Protein AF-A0A6S7KF38-F1 (afdb_monomer)

Secondary structure (DSSP, 8-state):
----------------------------------EEPTTGGGTTEEE-TTT--TT-SSSSS-TTEEEESB----EEEEE-TTSSEEEETTEEEEEEEEEEEEEEEEEE-SHHHHHHHHHHHS----SS-TTS---TTTTTTSHHHHHHHHIIIII---EEEEEEEEEEEEEEE-SSSPPPBPHHHHHHHHHH--SS--HHHHHHHHHHH-SEEEEE-EETTSSS--EEE--TTTHHHHHHHHTTTTT-

Mean predicted aligned error: 13.93 Å

Nearest PDB structures (foldseek):
  5oup-assembly1_A  TM=7.456E-01  e=7.536E-09  Toxoplasma gondii
  3nsj-assembly1_A  TM=7.283E-01  e=2.688E-08  Mus musculus
  6u2k-assembly1_B  TM=7.273E-01  e=9.946E-06  Homo sapiens
  6u2l-assembly1_A  TM=6.909E-01  e=5.612E-06  Homo sapiens
  8a1d-assembly1_D  TM=5.133E-01  e=6.857E-02  Mus musculus

Solvent-accessible surface area (backbone atoms only — not comparable to full-atom values): 14489 Å² total; per-residue (Å²): 137,90,84,88,86,87,86,78,93,76,90,74,92,71,83,82,74,80,76,75,70,74,77,75,72,74,65,75,76,67,72,77,68,86,36,63,60,68,74,52,78,55,47,30,11,10,25,23,54,38,37,20,33,61,79,48,84,93,45,99,53,43,68,13,66,37,41,49,41,31,39,63,82,50,66,65,93,48,51,42,96,86,66,68,30,53,34,34,47,29,44,49,66,43,86,34,84,46,65,50,80,72,70,47,73,46,74,30,63,39,54,64,50,46,46,56,53,49,48,70,44,43,45,57,81,59,102,60,81,87,83,77,71,86,62,82,61,51,27,57,67,19,71,65,44,49,47,44,39,50,39,22,68,74,68,64,46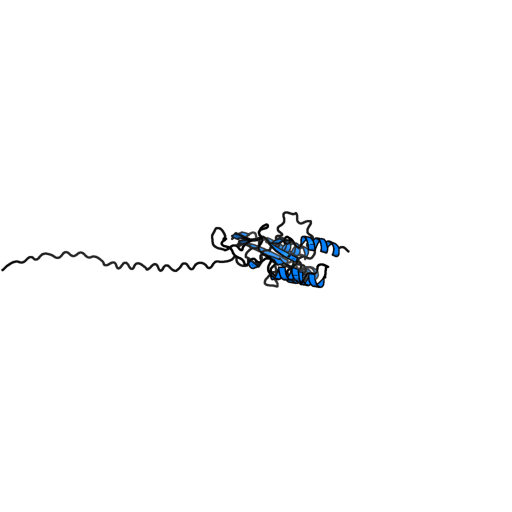,68,47,78,49,74,48,70,51,56,34,49,28,36,34,31,53,35,91,89,53,49,41,56,68,18,69,68,38,54,49,44,54,73,73,51,53,65,94,64,91,48,68,68,44,49,51,53,49,36,74,46,34,23,79,32,25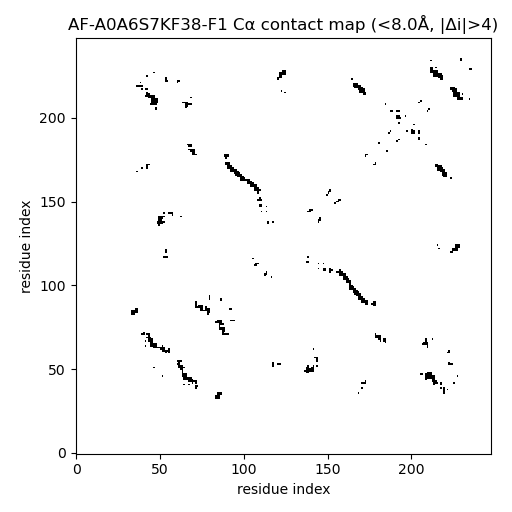,19,40,33,57,39,28,56,63,74,61,45,30,49,7,46,32,77,50,88,90,53,46,76,59,49,49,68,52,47,63,64,59,78,74,113

Organism: Paramuricea clavata (NCBI:txid317549)

Foldseek 3Di:
DDDDDDDDDDDDDDPPPPPPPPPPPPPPPPPPPADAAAPCVQAQAFFAQLAFFLQDDPDPATPGTFGGFFDQPAFDPDDDPVRNHTGGWQKDKDFDQDKPPPKDKAKQLALVSSVVVRVVQQAAPDPDPPPPDPPPNGNCNYPVSVVRHCCSVPVVDMDIDIDIDGFRMWMFGHPPGGGDTDPVLVCLVPPQQDPDDDPVSVVVSCVRRNLWGQGTGDGNPSSGHRNTYRDPDPNVVVVVVVVVVVPD

InterPro domains:
  IPR020864 Membrane attack complex component/perforin (MACPF) domain [PF01823] (137-215)
  IPR020864 Membrane attack complex component/perforin (MACPF) domain [PS51412] (26-248)

pLDDT: mean 72.03, std 21.47, range [28.53, 95.44]

Structure (mmCIF, N/CA/C/O backbone):
data_AF-A0A6S7KF38-F1
#
_entry.id   AF-A0A6S7KF38-F1
#
loop_
_atom_site.group_PDB
_atom_site.id
_atom_site.type_symbol
_atom_site.label_atom_id
_atom_site.label_alt_id
_atom_site.label_comp_id
_atom_site.label_asym_id
_atom_site.label_entity_id
_atom_site.label_seq_id
_atom_site.pdbx_PDB_ins_code
_atom_site.Cartn_x
_atom_site.Cartn_y
_atom_site.Cartn_z
_atom_site.occupancy
_atom_site.B_iso_or_equiv
_atom_site.auth_seq_id
_atom_site.auth_comp_id
_atom_site.auth_asym_id
_atom_site.auth_atom_id
_atom_site.pdbx_PDB_model_num
ATOM 1 N N . MET A 1 1 ? -47.622 -39.983 -95.185 1.00 30.73 1 MET A N 1
ATOM 2 C CA . MET A 1 1 ? -47.270 -41.406 -94.984 1.00 30.73 1 MET A CA 1
ATOM 3 C C . MET A 1 1 ? -45.846 -41.473 -94.453 1.00 30.73 1 MET A C 1
ATOM 5 O O . MET A 1 1 ? -45.030 -40.753 -95.012 1.00 30.73 1 MET A O 1
ATOM 9 N N . PRO A 1 2 ? -45.505 -42.421 -93.567 1.00 55.56 2 PRO A N 1
ATOM 10 C CA . PRO A 1 2 ? -45.889 -42.635 -92.159 1.00 55.56 2 PRO A CA 1
ATOM 11 C C . PRO A 1 2 ? -44.794 -42.003 -91.228 1.00 55.56 2 PRO A C 1
ATOM 13 O O . PRO A 1 2 ? -43.960 -41.272 -91.735 1.00 55.56 2 PRO A O 1
ATOM 16 N N . ASN A 1 3 ? -44.684 -42.116 -89.901 1.00 36.50 3 ASN A N 1
ATOM 17 C CA . ASN A 1 3 ? -45.050 -43.149 -88.940 1.00 36.50 3 ASN A CA 1
ATOM 18 C C . ASN A 1 3 ? -45.061 -42.564 -87.510 1.00 36.50 3 ASN A C 1
ATOM 20 O O . ASN A 1 3 ? -44.317 -41.638 -87.195 1.00 36.50 3 ASN A O 1
ATOM 24 N N . ILE A 1 4 ? -45.905 -43.150 -86.669 1.00 44.62 4 ILE A N 1
ATOM 25 C CA . ILE A 1 4 ? -46.112 -42.870 -85.243 1.00 44.62 4 ILE A CA 1
ATOM 26 C C . ILE A 1 4 ? -45.027 -43.580 -84.416 1.00 44.62 4 ILE A C 1
ATOM 28 O O . ILE A 1 4 ? -44.653 -44.699 -84.758 1.00 44.62 4 ILE A O 1
ATOM 32 N N . ASN A 1 5 ? -44.621 -43.017 -83.271 1.00 39.50 5 ASN A N 1
ATOM 33 C CA . ASN A 1 5 ? -44.460 -43.845 -82.072 1.00 39.50 5 ASN A CA 1
ATOM 34 C C . ASN A 1 5 ? -44.813 -43.065 -80.790 1.00 39.50 5 ASN A C 1
ATOM 36 O O . ASN A 1 5 ? -44.185 -42.067 -80.450 1.00 39.50 5 ASN A O 1
ATOM 40 N N . ILE A 1 6 ? -45.867 -43.543 -80.131 1.00 47.22 6 ILE A N 1
ATOM 41 C CA . ILE A 1 6 ? -46.330 -43.224 -78.778 1.00 47.22 6 ILE A CA 1
ATOM 42 C C . ILE A 1 6 ? -45.721 -44.287 -77.873 1.00 47.22 6 ILE A C 1
ATOM 44 O O . ILE A 1 6 ? -45.800 -45.440 -78.268 1.00 47.22 6 ILE A O 1
ATOM 48 N N . GLN A 1 7 ? -45.221 -43.919 -76.689 1.00 39.53 7 GLN A N 1
ATOM 49 C CA . GLN A 1 7 ? -45.224 -44.660 -75.405 1.00 39.53 7 GLN A CA 1
ATOM 50 C C . GLN A 1 7 ? -44.216 -43.945 -74.476 1.00 39.53 7 GLN A C 1
ATOM 52 O O . GLN A 1 7 ? -43.166 -43.531 -74.943 1.00 39.53 7 GLN A O 1
ATOM 57 N N . THR A 1 8 ? -44.368 -43.727 -73.175 1.00 40.16 8 THR A N 1
ATOM 58 C CA . THR A 1 8 ? -45.417 -43.976 -72.188 1.00 40.16 8 THR A CA 1
ATOM 59 C C . THR A 1 8 ? -44.982 -43.223 -70.927 1.00 40.16 8 THR A C 1
ATOM 61 O O . THR A 1 8 ? -43.795 -43.071 -70.643 1.00 40.16 8 THR A O 1
ATOM 64 N N . ILE A 1 9 ? -45.972 -42.726 -70.198 1.00 46.94 9 ILE A N 1
ATOM 65 C CA . ILE A 1 9 ? -45.888 -42.089 -68.886 1.00 46.94 9 ILE A CA 1
ATOM 66 C C . ILE A 1 9 ? -45.147 -43.002 -67.896 1.00 46.94 9 ILE A C 1
ATOM 68 O O . ILE A 1 9 ? -45.587 -44.122 -67.663 1.00 46.94 9 ILE A O 1
ATOM 72 N N . PHE A 1 10 ? -44.095 -42.498 -67.250 1.00 40.34 10 PHE A N 1
ATOM 73 C CA . PHE A 1 10 ? -43.682 -42.980 -65.932 1.00 40.34 10 PHE A CA 1
ATOM 74 C C . PHE A 1 10 ? -43.464 -41.793 -65.001 1.00 40.34 10 PHE A C 1
ATOM 76 O O . PHE A 1 10 ? -42.522 -41.013 -65.110 1.00 40.34 10 PHE A O 1
ATOM 83 N N . THR A 1 11 ? -44.417 -41.670 -64.090 1.00 48.06 11 THR A N 1
ATOM 84 C CA . THR A 1 11 ? -44.376 -40.882 -62.870 1.00 48.06 11 THR A CA 1
ATOM 85 C C . THR A 1 11 ? -43.150 -41.252 -62.039 1.00 48.06 11 THR A C 1
ATOM 87 O O . THR A 1 11 ? -43.054 -42.385 -61.574 1.00 48.06 11 THR A O 1
ATOM 90 N N . PHE A 1 12 ? -42.270 -40.291 -61.773 1.00 40.19 12 PHE A N 1
ATOM 91 C CA . PHE A 1 12 ? -41.426 -40.325 -60.584 1.00 40.19 12 PHE A CA 1
ATOM 92 C C . PHE A 1 12 ? -41.540 -38.988 -59.865 1.00 40.19 12 PHE A C 1
ATOM 94 O O . PHE A 1 12 ? -41.036 -37.955 -60.295 1.00 40.19 12 PHE A O 1
ATOM 101 N N . SER A 1 13 ? -42.295 -39.050 -58.774 1.00 48.28 13 SER A N 1
ATOM 102 C CA . SER A 1 13 ? -42.376 -38.035 -57.742 1.00 48.28 13 SER A CA 1
ATOM 103 C C . SER A 1 13 ? -40.970 -37.809 -57.186 1.00 48.28 13 SER A C 1
ATOM 105 O O . SER A 1 13 ? -40.407 -38.707 -56.565 1.00 48.28 13 SER A O 1
ATOM 107 N N . TYR A 1 14 ? -40.395 -36.632 -57.416 1.00 41.69 14 TYR A N 1
ATOM 108 C CA . TYR A 1 14 ? -39.276 -36.146 -56.619 1.00 41.69 14 TYR A CA 1
ATOM 109 C C . TYR A 1 14 ? -39.714 -34.850 -55.954 1.00 41.69 14 TYR A C 1
ATOM 111 O O . TYR A 1 14 ? -39.870 -33.811 -56.593 1.00 41.69 14 TYR A O 1
ATOM 119 N N . LEU A 1 15 ? -39.957 -34.966 -54.647 1.00 40.44 15 LEU A N 1
ATOM 120 C CA . LEU A 1 15 ? -40.016 -33.855 -53.711 1.00 40.44 15 LEU A CA 1
ATOM 121 C C . LEU A 1 15 ? -38.839 -32.916 -54.006 1.00 40.44 15 LEU A C 1
ATOM 123 O O . LEU A 1 15 ? -37.681 -33.286 -53.806 1.00 40.44 15 LEU A O 1
ATOM 127 N N . VAL A 1 16 ? -39.127 -31.687 -54.428 1.00 42.66 16 VAL A N 1
ATOM 128 C CA . VAL A 1 16 ? -38.169 -30.590 -54.295 1.00 42.66 16 VAL A CA 1
ATOM 129 C C . VAL A 1 16 ? -38.127 -30.256 -52.808 1.00 42.66 16 VAL A C 1
ATOM 131 O O . VAL A 1 16 ? -38.878 -29.416 -52.316 1.00 42.66 16 VAL A O 1
ATOM 134 N N . ALA A 1 17 ? -37.289 -30.972 -52.060 1.00 41.12 17 ALA A N 1
ATOM 135 C CA . ALA A 1 17 ? -36.872 -30.523 -50.746 1.00 41.12 17 ALA A CA 1
ATOM 136 C C . ALA A 1 17 ? -35.983 -29.297 -50.971 1.00 41.12 17 ALA A C 1
ATOM 138 O O . ALA A 1 17 ? -34.799 -29.414 -51.284 1.00 41.12 17 ALA A O 1
ATOM 139 N N . VAL A 1 18 ? -36.578 -28.110 -50.861 1.00 45.94 18 VAL A N 1
ATOM 140 C CA . VAL A 1 18 ? -35.834 -26.868 -50.668 1.00 45.94 18 VAL A CA 1
ATOM 141 C C . VAL A 1 18 ? -35.145 -27.010 -49.316 1.00 45.94 18 VAL A C 1
ATOM 143 O O . VAL A 1 18 ? -35.714 -26.695 -48.275 1.00 45.94 18 VAL A O 1
ATOM 146 N N . ILE A 1 19 ? -33.933 -27.564 -49.316 1.00 45.97 19 ILE A N 1
ATOM 147 C CA . ILE A 1 19 ? -33.052 -27.498 -48.159 1.00 45.97 19 ILE A CA 1
ATOM 148 C C . ILE A 1 19 ? -32.612 -26.041 -48.103 1.00 45.97 19 ILE A C 1
ATOM 150 O O . ILE A 1 19 ? -31.648 -25.632 -48.748 1.00 45.97 19 ILE A O 1
ATOM 154 N N . SER A 1 20 ? -33.375 -25.233 -47.368 1.00 48.66 20 SER A N 1
ATOM 155 C CA . SER A 1 20 ? -32.882 -23.978 -46.835 1.00 48.66 20 SER A CA 1
ATOM 156 C C . SER A 1 20 ? -31.692 -24.337 -45.954 1.00 48.66 20 SER A C 1
ATOM 158 O O . SER A 1 20 ? -31.860 -24.703 -44.791 1.00 48.66 20 SER A O 1
ATOM 160 N N . LEU A 1 21 ? -30.487 -24.305 -46.522 1.00 44.72 21 LEU A N 1
ATOM 161 C CA . LEU A 1 21 ? -29.281 -24.199 -45.720 1.00 44.72 21 LEU A CA 1
ATOM 162 C C . LEU A 1 21 ? -29.511 -22.967 -44.844 1.00 44.72 21 LEU A C 1
ATOM 164 O O . LEU A 1 21 ? -29.676 -21.877 -45.406 1.00 44.72 21 LEU A O 1
ATOM 168 N N . PRO A 1 22 ? -29.600 -23.094 -43.506 1.00 48.22 22 PRO A N 1
ATOM 169 C CA . PRO A 1 22 ? -29.498 -21.909 -42.689 1.00 48.22 22 PRO A CA 1
ATOM 170 C C . PRO A 1 22 ? -28.141 -21.339 -43.068 1.00 48.22 22 PRO A C 1
ATOM 172 O O . PRO A 1 22 ? -27.118 -22.016 -42.940 1.00 48.22 22 PRO A O 1
ATOM 175 N N . ILE A 1 23 ? -28.145 -20.137 -43.640 1.00 51.97 23 ILE A N 1
ATOM 176 C CA . ILE A 1 23 ? -26.944 -19.327 -43.719 1.00 51.97 23 ILE A CA 1
ATOM 177 C C . ILE A 1 23 ? -26.500 -19.270 -42.268 1.00 51.97 23 ILE A C 1
ATOM 179 O O . ILE A 1 23 ? -27.133 -18.602 -41.450 1.00 51.97 23 ILE A O 1
ATOM 183 N N . LEU A 1 24 ? -25.498 -20.081 -41.928 1.00 48.16 24 LEU A N 1
ATOM 184 C CA . LEU A 1 24 ? -24.804 -19.985 -40.669 1.00 48.16 24 LEU A CA 1
ATOM 185 C C . LEU A 1 24 ? -24.137 -18.626 -40.790 1.00 48.16 24 LEU A C 1
ATOM 187 O O . LEU A 1 24 ? -23.075 -18.486 -41.393 1.00 48.16 24 LEU A O 1
ATOM 191 N N . SER A 1 25 ? -24.857 -17.594 -40.357 1.00 52.53 25 SER A N 1
ATOM 192 C CA . SER A 1 25 ? -24.290 -16.293 -40.115 1.00 52.53 25 SER A CA 1
ATOM 193 C C . SER A 1 25 ? -23.181 -16.584 -39.128 1.00 52.53 25 SER A C 1
ATOM 195 O O . SER A 1 25 ? -23.442 -16.809 -37.945 1.00 52.53 25 SER A O 1
ATOM 197 N N . PHE A 1 26 ? -21.955 -16.679 -39.642 1.00 52.56 26 PHE A N 1
ATOM 198 C CA . PHE A 1 26 ? -20.770 -16.447 -38.856 1.00 52.56 26 PHE A CA 1
ATOM 199 C C . PHE A 1 26 ? -21.002 -15.060 -38.280 1.00 52.56 26 PHE A C 1
ATOM 201 O O . PHE A 1 26 ? -20.748 -14.045 -38.928 1.00 52.56 26 PHE A O 1
ATOM 208 N N . LEU A 1 27 ? -21.588 -15.022 -37.082 1.00 48.53 27 LEU A N 1
ATOM 209 C CA . LEU A 1 27 ? -21.392 -13.897 -36.204 1.00 48.53 27 LEU A CA 1
ATOM 210 C C . LEU A 1 27 ? -19.876 -13.730 -36.206 1.00 48.53 27 LEU A C 1
ATOM 212 O O . LEU A 1 27 ? -19.181 -14.726 -35.958 1.00 48.53 27 LEU A O 1
ATOM 216 N N . PRO A 1 28 ? -19.337 -12.550 -36.550 1.00 45.50 28 PRO A N 1
ATOM 217 C CA . PRO A 1 28 ? -17.967 -12.293 -36.180 1.00 45.50 28 PRO A CA 1
ATOM 218 C C . PRO A 1 28 ? -17.937 -12.602 -34.688 1.00 45.50 28 PRO A C 1
ATOM 220 O O . PRO A 1 28 ? -18.679 -11.993 -33.912 1.00 45.50 28 PRO A O 1
ATOM 223 N N . ILE A 1 29 ? -17.175 -13.631 -34.306 1.00 49.69 29 ILE A N 1
ATOM 224 C CA . ILE A 1 29 ? -16.721 -13.757 -32.934 1.00 49.69 29 ILE A CA 1
ATOM 225 C C . ILE A 1 29 ? -16.004 -12.435 -32.750 1.00 49.69 29 ILE A C 1
ATOM 227 O O . ILE A 1 29 ? -14.920 -12.231 -33.300 1.00 49.69 29 ILE A O 1
ATOM 231 N N . GLY A 1 30 ? -16.702 -11.479 -32.136 1.00 42.88 30 GLY A N 1
ATOM 232 C CA . GLY A 1 30 ? -16.099 -10.234 -31.736 1.00 42.88 30 GLY A CA 1
ATOM 233 C C . GLY A 1 30 ? -14.884 -10.673 -30.956 1.00 42.88 30 GLY A C 1
ATOM 234 O O . GLY A 1 30 ? -15.027 -11.424 -29.989 1.00 42.88 30 GLY A O 1
ATOM 235 N N . SER A 1 31 ? -13.703 -10.309 -31.456 1.00 42.84 31 SER A N 1
ATOM 236 C CA . SER A 1 31 ? -12.489 -10.328 -30.661 1.00 42.84 31 SER A CA 1
ATOM 237 C C . SER A 1 31 ? -12.906 -9.767 -29.311 1.00 42.84 31 SER A C 1
ATOM 239 O O . SER A 1 31 ? -13.349 -8.616 -29.245 1.00 42.84 31 SER A O 1
ATOM 241 N N . ALA A 1 32 ? -12.929 -10.619 -28.283 1.00 47.47 32 ALA A N 1
ATOM 242 C CA . ALA A 1 32 ? -13.078 -10.149 -26.926 1.00 47.47 32 ALA A CA 1
ATOM 243 C C . ALA A 1 32 ? -11.936 -9.151 -26.782 1.00 47.47 32 ALA A C 1
ATOM 245 O O . ALA A 1 32 ? -10.772 -9.554 -26.827 1.00 47.47 32 ALA A O 1
ATOM 246 N N . GLY A 1 33 ? -12.283 -7.858 -26.800 1.00 51.94 33 GLY A N 1
ATOM 247 C CA . GLY A 1 33 ? -11.306 -6.781 -26.799 1.00 51.94 33 GLY A CA 1
ATOM 248 C C . GLY A 1 33 ? -10.299 -7.082 -25.708 1.00 51.94 33 GLY A C 1
ATOM 249 O O . GLY A 1 33 ? -10.695 -7.516 -24.632 1.00 51.94 33 GLY A O 1
ATOM 250 N N . GLU A 1 34 ? -9.020 -6.951 -26.027 1.00 55.78 34 GLU A N 1
ATOM 251 C CA . GLU A 1 34 ? -7.909 -7.292 -25.149 1.00 55.78 34 GLU A CA 1
ATOM 252 C C . GLU A 1 34 ? -8.163 -6.814 -23.712 1.00 55.78 34 GLU A C 1
ATOM 254 O O . GLU A 1 34 ? -8.079 -5.622 -23.419 1.00 55.78 34 GLU A O 1
ATOM 259 N N . THR A 1 35 ? -8.545 -7.723 -22.810 1.00 77.56 35 THR A N 1
ATOM 260 C CA . THR A 1 35 ? -8.930 -7.313 -21.460 1.00 77.56 35 THR A CA 1
ATOM 261 C C . THR A 1 35 ? -7.700 -7.297 -20.570 1.00 77.56 35 THR A C 1
ATOM 263 O O . THR A 1 35 ? -7.170 -8.344 -20.204 1.00 77.56 35 THR A O 1
ATOM 266 N N . ALA A 1 36 ? -7.233 -6.102 -20.211 1.00 82.88 36 ALA A N 1
ATOM 267 C CA . ALA A 1 36 ? -6.307 -5.936 -19.099 1.00 82.88 36 ALA A CA 1
ATOM 268 C C . ALA A 1 36 ? -6.927 -6.482 -17.801 1.00 82.88 36 ALA A C 1
ATOM 270 O O . ALA A 1 36 ? -8.152 -6.532 -17.645 1.00 82.88 36 ALA A O 1
ATOM 271 N N . PHE A 1 37 ? -6.083 -6.871 -16.846 1.00 85.25 37 PHE A N 1
ATOM 272 C CA . PHE A 1 37 ? -6.563 -7.295 -15.535 1.00 85.25 37 PHE A CA 1
ATOM 273 C C . PHE A 1 37 ? -7.330 -6.152 -14.844 1.00 85.25 37 PHE A C 1
ATOM 275 O O . PHE A 1 37 ? -6.812 -5.035 -14.738 1.00 85.25 37 PHE A O 1
ATOM 282 N N . PRO A 1 38 ? -8.562 -6.389 -14.360 1.00 82.94 38 PRO A N 1
ATOM 283 C CA . PRO A 1 38 ? -9.333 -5.348 -13.691 1.00 82.94 38 PRO A CA 1
ATOM 284 C C . PRO A 1 38 ? -8.608 -4.914 -12.418 1.00 82.94 38 PRO A C 1
ATOM 286 O O . PRO A 1 38 ? -8.158 -5.767 -11.669 1.00 82.94 38 PRO A O 1
ATOM 289 N N . ASN A 1 39 ? -8.542 -3.611 -12.141 1.00 82.00 39 ASN A N 1
ATOM 290 C CA . ASN A 1 39 ? -7.863 -3.049 -10.963 1.00 82.00 39 ASN A CA 1
ATOM 291 C C . ASN A 1 39 ? -6.330 -3.245 -10.929 1.00 82.00 39 ASN A C 1
ATOM 293 O O . ASN A 1 39 ? -5.703 -2.933 -9.918 1.00 82.00 39 ASN A O 1
ATOM 297 N N . ILE A 1 40 ? -5.688 -3.662 -12.028 1.00 85.38 40 ILE A N 1
ATOM 298 C CA . ILE A 1 40 ? -4.220 -3.804 -12.085 1.00 85.38 40 ILE A CA 1
ATOM 299 C C . ILE A 1 40 ? -3.476 -2.490 -11.823 1.00 85.38 40 ILE A C 1
ATOM 301 O O . ILE A 1 40 ? -2.374 -2.507 -11.293 1.00 85.38 40 ILE A O 1
ATOM 305 N N . GLY A 1 41 ? -4.107 -1.343 -12.094 1.00 85.25 41 GLY A N 1
ATOM 306 C CA . GLY A 1 41 ? -3.536 -0.017 -11.847 1.00 85.25 41 GLY A CA 1
ATOM 307 C C . GLY A 1 41 ? -3.343 0.355 -10.371 1.00 85.25 41 GLY A C 1
ATOM 308 O O . GLY A 1 41 ? -2.899 1.468 -10.096 1.00 85.25 41 GLY A O 1
ATOM 309 N N . TYR A 1 42 ? -3.706 -0.516 -9.424 1.00 87.12 42 TYR A N 1
ATOM 310 C CA . TYR A 1 42 ? -3.301 -0.399 -8.019 1.00 87.12 42 TYR A CA 1
ATOM 311 C C . TYR A 1 42 ? -1.911 -0.995 -7.751 1.00 87.12 42 TYR A C 1
ATOM 313 O O . TYR A 1 42 ? -1.258 -0.591 -6.790 1.00 87.12 42 TYR A O 1
ATOM 321 N N . LEU A 1 43 ? -1.440 -1.915 -8.601 1.00 88.06 43 LEU A N 1
ATOM 322 C CA . LEU A 1 43 ? -0.072 -2.420 -8.550 1.00 88.06 43 LEU A CA 1
ATOM 323 C C . LEU A 1 43 ? 0.887 -1.280 -8.907 1.00 88.06 43 LEU A C 1
ATOM 325 O O . LEU A 1 43 ? 0.598 -0.455 -9.770 1.00 88.06 43 LEU A O 1
ATOM 329 N N . GLY A 1 44 ? 2.010 -1.193 -8.206 1.00 87.69 44 GLY A N 1
ATOM 330 C CA . GLY A 1 44 ? 2.986 -0.128 -8.392 1.00 87.69 44 GLY A CA 1
ATOM 331 C C . GLY A 1 44 ? 2.546 1.236 -7.862 1.00 87.69 44 GLY A C 1
ATOM 332 O O . GLY A 1 44 ? 3.268 2.220 -8.044 1.00 87.69 44 GLY A O 1
ATOM 333 N N . ARG A 1 45 ? 1.388 1.335 -7.196 1.00 90.75 45 ARG A N 1
ATOM 334 C CA . ARG A 1 45 ? 0.993 2.557 -6.493 1.00 90.75 45 ARG A CA 1
ATOM 335 C C . ARG A 1 45 ? 1.707 2.705 -5.170 1.00 90.75 45 ARG A C 1
ATOM 337 O O . ARG A 1 45 ? 1.997 1.732 -4.482 1.00 90.75 45 ARG A O 1
ATOM 344 N N . GLY A 1 46 ? 1.915 3.960 -4.804 1.00 88.94 46 GLY A N 1
ATOM 345 C CA . GLY A 1 46 ? 2.268 4.332 -3.456 1.00 88.94 46 GLY A CA 1
ATOM 346 C C . GLY A 1 46 ? 1.185 3.973 -2.442 1.00 88.94 46 GLY A C 1
ATOM 347 O O . GLY A 1 46 ? -0.007 3.955 -2.766 1.00 88.94 46 GLY A O 1
ATOM 348 N N . TYR A 1 47 ? 1.599 3.747 -1.202 1.00 87.06 47 TYR A N 1
ATOM 349 C CA . TYR A 1 47 ? 0.719 3.453 -0.084 1.00 87.06 47 TYR A CA 1
ATOM 350 C C . TYR A 1 47 ? 1.199 4.140 1.197 1.00 87.06 47 TYR A C 1
ATOM 352 O O . TYR A 1 47 ? 2.362 4.058 1.582 1.00 87.06 47 TYR A O 1
ATOM 360 N N . ASP A 1 48 ? 0.299 4.845 1.866 1.00 89.38 48 ASP A N 1
ATOM 361 C CA . ASP A 1 48 ? 0.513 5.494 3.156 1.00 89.38 48 ASP A CA 1
ATOM 362 C C . ASP A 1 48 ? -0.010 4.581 4.267 1.00 89.38 48 ASP A C 1
ATOM 364 O O . ASP A 1 48 ? -1.211 4.540 4.541 1.00 89.38 48 ASP A O 1
ATOM 368 N N . ILE A 1 49 ? 0.906 3.845 4.903 1.00 85.56 49 ILE A N 1
ATOM 369 C CA . ILE A 1 49 ? 0.559 2.847 5.923 1.00 85.56 49 ILE A CA 1
ATOM 370 C C . ILE A 1 49 ? -0.132 3.450 7.147 1.00 85.56 49 ILE A C 1
ATOM 372 O O . ILE A 1 49 ? -0.972 2.797 7.755 1.00 85.56 49 ILE A O 1
ATOM 376 N N . PHE A 1 50 ? 0.156 4.710 7.481 1.00 88.50 50 PHE A N 1
ATOM 377 C CA . PHE A 1 50 ? -0.455 5.390 8.621 1.00 88.50 50 PHE A CA 1
ATOM 378 C C . PHE A 1 50 ? -1.940 5.667 8.372 1.00 88.50 50 PHE A C 1
ATOM 380 O O . PHE A 1 50 ? -2.765 5.497 9.269 1.00 88.50 50 PHE A O 1
ATOM 387 N N . LYS A 1 51 ? -2.293 6.071 7.145 1.00 90.94 51 LYS A N 1
ATOM 388 C CA . LYS A 1 51 ? -3.687 6.349 6.764 1.00 90.94 51 LYS A CA 1
ATOM 389 C C . LYS A 1 51 ? -4.417 5.154 6.169 1.00 90.94 51 LYS A C 1
ATOM 391 O O . LYS A 1 51 ? -5.621 5.264 5.979 1.00 90.94 51 LYS A O 1
ATOM 396 N N . GLY A 1 52 ? -3.715 4.071 5.857 1.00 88.25 52 GLY A N 1
ATOM 397 C CA . GLY A 1 52 ? -4.288 2.877 5.255 1.00 88.25 52 GLY A CA 1
ATOM 398 C C . GLY A 1 52 ? -5.431 2.275 6.062 1.00 88.25 52 GLY A C 1
ATOM 399 O O . GLY A 1 52 ? -5.435 2.323 7.291 1.00 88.25 52 GLY A O 1
ATOM 400 N N . ASN A 1 53 ? -6.390 1.691 5.360 1.00 88.94 53 ASN A N 1
ATOM 401 C CA . ASN A 1 53 ? -7.342 0.751 5.919 1.00 88.94 53 ASN A CA 1
ATOM 402 C C . ASN A 1 53 ? -7.849 -0.199 4.815 1.00 88.94 53 ASN A C 1
ATOM 404 O O . ASN A 1 53 ? -8.761 0.176 4.070 1.00 88.94 53 ASN A O 1
ATOM 408 N N . PRO A 1 54 ? -7.321 -1.435 4.732 1.00 83.94 54 PRO A N 1
ATOM 409 C CA . PRO A 1 54 ? -7.747 -2.404 3.721 1.00 83.94 54 PRO A CA 1
ATOM 410 C C . PRO A 1 54 ? -9.168 -2.940 3.946 1.00 83.94 54 PRO A C 1
ATOM 412 O O . PRO A 1 54 ? -9.721 -3.579 3.055 1.00 83.94 54 PRO A O 1
ATOM 415 N N . ASP A 1 55 ? -9.766 -2.692 5.116 1.00 83.81 55 ASP A N 1
ATOM 416 C CA . ASP A 1 55 ? -11.152 -3.036 5.452 1.00 83.81 55 ASP A CA 1
ATOM 417 C C . ASP A 1 55 ? -11.977 -1.772 5.728 1.00 83.81 55 ASP A C 1
ATOM 419 O O . ASP A 1 55 ? -12.713 -1.677 6.709 1.00 83.81 55 ASP A O 1
ATOM 423 N N . ALA A 1 56 ? -11.794 -0.743 4.900 1.00 84.12 56 ALA A N 1
ATOM 424 C CA . ALA A 1 56 ? -12.497 0.515 5.083 1.00 84.12 56 ALA A CA 1
ATOM 425 C C . ALA A 1 56 ? -14.020 0.346 4.981 1.00 84.12 56 ALA A C 1
ATOM 427 O O . ALA A 1 56 ? -14.531 -0.206 4.007 1.00 84.12 56 ALA A O 1
ATOM 428 N N . THR A 1 57 ? -14.744 0.855 5.982 1.00 82.38 57 THR A N 1
ATOM 429 C CA . THR A 1 57 ? -16.220 0.764 6.037 1.00 82.38 57 THR A CA 1
ATOM 430 C C . THR A 1 57 ? -16.914 2.112 5.864 1.00 82.38 57 THR A C 1
ATOM 432 O O . THR A 1 57 ? -18.083 2.158 5.486 1.00 82.38 57 THR A O 1
ATOM 435 N N . LEU A 1 58 ? -16.201 3.216 6.111 1.00 78.38 58 LEU A N 1
ATOM 436 C CA . LEU A 1 58 ? -16.717 4.579 5.921 1.00 78.38 58 LEU A CA 1
ATOM 437 C C . LEU A 1 58 ? -16.446 5.150 4.530 1.00 78.38 58 LEU A C 1
ATOM 439 O O . LEU A 1 58 ? -17.075 6.126 4.127 1.00 78.38 58 LEU A O 1
ATOM 443 N N . VAL A 1 59 ? -15.502 4.558 3.801 1.00 78.94 59 VAL A N 1
ATOM 444 C CA . VAL A 1 59 ? -15.087 4.999 2.470 1.00 78.94 59 VAL A CA 1
ATOM 445 C C . VAL A 1 59 ? -15.061 3.814 1.510 1.00 78.94 59 VAL A C 1
ATOM 447 O O . VAL A 1 59 ? -14.843 2.678 1.912 1.00 78.94 59 VAL A O 1
ATOM 450 N N . ASN A 1 60 ? -15.272 4.083 0.220 1.00 74.00 60 ASN A N 1
ATOM 451 C CA . ASN A 1 60 ? -15.420 3.042 -0.808 1.00 74.00 60 ASN A CA 1
ATOM 452 C C . ASN A 1 60 ? -14.095 2.390 -1.249 1.00 74.00 60 ASN A C 1
ATOM 454 O O . ASN A 1 60 ? -14.099 1.533 -2.131 1.00 74.00 60 ASN A O 1
ATOM 458 N N . ALA A 1 61 ? -12.961 2.838 -0.711 1.00 81.88 61 ALA A N 1
ATOM 459 C CA . ALA A 1 61 ? -11.636 2.333 -1.040 1.00 81.88 61 ALA A CA 1
ATOM 460 C C . ALA A 1 61 ? -10.665 2.627 0.102 1.00 81.88 61 ALA A C 1
ATOM 462 O O . ALA A 1 61 ? -10.863 3.580 0.854 1.00 81.88 61 ALA A O 1
ATOM 463 N N . ASP A 1 62 ? -9.588 1.851 0.178 1.00 87.50 62 ASP A N 1
ATOM 464 C CA . ASP A 1 62 ? -8.538 2.050 1.169 1.00 87.50 62 ASP A CA 1
ATOM 465 C C . ASP A 1 62 ? -7.936 3.478 1.077 1.00 87.50 62 ASP A C 1
ATOM 467 O O . ASP A 1 62 ? -7.361 3.848 0.041 1.00 87.50 62 ASP A O 1
ATOM 471 N N . PRO A 1 63 ? -8.034 4.295 2.145 1.00 90.75 63 PRO A N 1
ATOM 472 C CA . PRO A 1 63 ? -7.523 5.666 2.168 1.00 90.75 63 PRO A CA 1
ATOM 473 C C . PRO A 1 63 ? -5.988 5.762 2.171 1.00 90.75 63 PRO A C 1
ATOM 475 O O . PRO A 1 63 ? -5.435 6.867 2.114 1.00 90.75 63 PRO A O 1
ATOM 478 N N . GLY A 1 64 ? -5.280 4.636 2.221 1.00 89.69 64 GLY A N 1
ATOM 479 C CA . GLY A 1 64 ? -3.830 4.531 2.118 1.00 89.69 64 GLY A CA 1
ATOM 480 C C . GLY A 1 64 ? -3.302 4.666 0.694 1.00 89.69 64 GLY A C 1
ATOM 481 O O . GLY A 1 64 ? -2.157 5.074 0.535 1.00 89.69 64 GLY A O 1
ATOM 482 N N . PHE A 1 65 ? -4.098 4.407 -0.350 1.00 91.19 65 PHE A N 1
ATOM 483 C CA . PHE A 1 65 ? -3.596 4.463 -1.729 1.00 91.19 65 PHE A CA 1
ATOM 484 C C . PHE A 1 65 ? -3.147 5.869 -2.150 1.00 91.19 65 PHE A C 1
ATOM 486 O O . PHE A 1 65 ? -3.817 6.876 -1.904 1.00 91.19 65 PHE A O 1
ATOM 493 N N . ARG A 1 66 ? -1.993 5.944 -2.815 1.00 93.81 66 ARG A N 1
ATOM 494 C CA . ARG A 1 66 ? -1.348 7.183 -3.269 1.00 93.81 66 ARG A CA 1
ATOM 495 C C . ARG A 1 66 ? -1.043 7.136 -4.766 1.00 93.81 66 ARG A C 1
ATOM 497 O O . ARG A 1 66 ? -1.516 6.261 -5.501 1.00 93.81 66 ARG A O 1
ATOM 504 N N . SER A 1 67 ? -0.318 8.146 -5.239 1.00 94.81 67 SER A N 1
ATOM 505 C CA . SER A 1 67 ? 0.087 8.258 -6.641 1.00 94.81 67 SER A CA 1
ATOM 506 C C . SER A 1 67 ? 0.960 7.076 -7.072 1.00 94.81 67 SER A C 1
ATOM 508 O O . SER A 1 67 ? 1.644 6.465 -6.252 1.00 94.81 67 SER A O 1
ATOM 510 N N . ALA A 1 68 ? 0.937 6.763 -8.368 1.00 93.25 68 ALA A N 1
ATOM 511 C CA . ALA A 1 68 ? 1.763 5.709 -8.948 1.00 93.25 68 ALA A CA 1
ATOM 512 C C . ALA A 1 68 ? 3.263 5.980 -8.733 1.00 93.25 68 ALA A C 1
ATOM 514 O O . ALA A 1 68 ? 3.726 7.103 -8.950 1.00 93.25 68 ALA A O 1
ATOM 515 N N . ILE A 1 69 ? 3.990 4.945 -8.312 1.00 91.56 69 ILE A N 1
ATOM 516 C CA . ILE A 1 69 ? 5.455 4.912 -8.221 1.00 91.56 69 ILE A CA 1
ATOM 517 C C . ILE A 1 69 ? 6.017 4.245 -9.478 1.00 91.56 69 ILE A C 1
ATOM 519 O O . ILE A 1 69 ? 6.939 4.784 -10.084 1.00 91.56 69 ILE A O 1
ATOM 523 N N . TYR A 1 70 ? 5.408 3.141 -9.912 1.00 91.75 70 TYR A N 1
ATOM 524 C CA . TYR A 1 70 ? 5.718 2.439 -11.159 1.00 91.75 70 TYR A CA 1
ATOM 525 C C . TYR A 1 70 ? 4.648 2.676 -12.231 1.00 91.75 70 TYR A C 1
ATOM 527 O O . TYR A 1 70 ? 3.472 2.863 -11.913 1.00 91.75 70 TYR A O 1
ATOM 535 N N . SER A 1 71 ? 5.056 2.652 -13.500 1.00 92.94 71 SER A N 1
ATOM 536 C CA . SER A 1 71 ? 4.158 2.704 -14.659 1.00 92.94 71 SER A CA 1
ATOM 537 C C . SER A 1 71 ? 3.769 1.286 -15.074 1.00 92.94 71 SER A C 1
ATOM 539 O O . SER A 1 71 ? 4.550 0.581 -15.702 1.00 92.94 71 SER A O 1
ATOM 541 N N . VAL A 1 72 ? 2.572 0.848 -14.681 1.00 89.69 72 VAL A N 1
ATOM 542 C CA . VAL A 1 72 ? 2.011 -0.487 -14.997 1.00 89.69 72 VAL A CA 1
ATOM 543 C C . VAL A 1 72 ? 0.999 -0.443 -16.152 1.00 89.69 72 VAL A C 1
ATOM 545 O O . VAL A 1 72 ? 0.085 -1.262 -16.241 1.00 89.69 72 VAL A O 1
ATOM 548 N N . ASP A 1 73 ? 1.124 0.558 -17.015 1.00 88.69 73 ASP A N 1
ATOM 549 C CA . ASP A 1 73 ? 0.261 0.840 -18.163 1.00 88.69 73 ASP A CA 1
ATOM 550 C C . ASP A 1 73 ? 0.909 0.498 -19.514 1.00 88.69 73 ASP A C 1
ATOM 552 O O . ASP A 1 73 ? 0.238 0.546 -20.545 1.00 88.69 73 ASP A O 1
ATOM 556 N N . GLU A 1 74 ? 2.183 0.103 -19.516 1.00 89.44 74 GLU A N 1
ATOM 557 C CA . GLU A 1 74 ? 2.879 -0.390 -20.702 1.00 89.44 74 GLU A CA 1
ATOM 558 C C . GLU A 1 74 ? 2.658 -1.896 -20.881 1.00 89.44 74 GLU A C 1
ATOM 560 O O . GLU A 1 74 ? 2.955 -2.693 -19.990 1.00 89.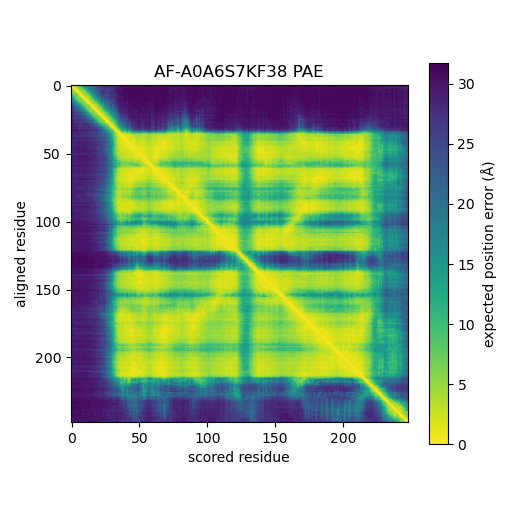44 74 GLU A O 1
ATOM 565 N N . TYR A 1 75 ? 2.174 -2.296 -22.058 1.00 90.94 75 TYR A N 1
ATOM 566 C CA . TYR A 1 75 ? 1.895 -3.691 -22.400 1.00 90.94 75 TYR A CA 1
ATOM 567 C C . TYR A 1 75 ? 2.760 -4.145 -23.575 1.00 90.94 75 TYR A C 1
ATOM 569 O O . TYR A 1 75 ? 2.917 -3.431 -24.567 1.00 90.94 75 TYR A O 1
ATOM 577 N N . GLY A 1 76 ? 3.322 -5.343 -23.446 1.00 86.81 76 GLY A N 1
ATOM 578 C CA . GLY A 1 76 ? 3.993 -6.057 -24.524 1.00 86.81 76 GLY A CA 1
ATOM 579 C C . GLY A 1 76 ? 3.028 -6.968 -25.283 1.00 86.81 76 GLY A C 1
ATOM 580 O O . GLY A 1 76 ? 1.825 -6.733 -25.335 1.00 86.81 76 GLY A O 1
ATOM 581 N N . SER A 1 77 ? 3.564 -8.047 -25.855 1.00 86.56 77 SER A N 1
ATOM 582 C CA . SER A 1 77 ? 2.759 -9.115 -26.479 1.00 86.56 77 SER A CA 1
ATOM 583 C C . SER A 1 77 ? 2.457 -10.281 -25.528 1.00 86.56 77 SER A C 1
ATOM 585 O O . SER A 1 77 ? 1.807 -11.251 -25.921 1.00 86.56 77 SER A O 1
ATOM 587 N N . GLU A 1 78 ? 2.930 -10.199 -24.282 1.00 88.81 78 GLU A N 1
ATOM 588 C CA . GLU A 1 78 ? 2.772 -11.254 -23.287 1.00 88.81 78 GLU A CA 1
ATOM 589 C C . GLU A 1 78 ? 1.338 -11.342 -22.760 1.00 88.81 78 GLU A C 1
ATOM 591 O O . GLU A 1 78 ? 0.640 -10.349 -22.527 1.00 88.81 78 GLU A O 1
ATOM 596 N N . ARG A 1 79 ? 0.899 -12.582 -22.553 1.00 88.81 79 ARG A N 1
ATOM 597 C CA . ARG A 1 79 ? -0.432 -12.921 -22.057 1.00 88.81 79 ARG A CA 1
ATOM 598 C C . ARG A 1 79 ? -0.316 -14.039 -21.045 1.00 88.81 79 ARG A C 1
ATOM 600 O O . ARG A 1 79 ? 0.630 -14.826 -21.080 1.00 88.81 79 ARG A O 1
ATOM 607 N N . ILE A 1 80 ? -1.336 -14.166 -20.205 1.00 86.88 80 ILE A N 1
ATOM 608 C CA . ILE A 1 80 ? -1.497 -15.406 -19.448 1.00 86.88 80 ILE A CA 1
ATOM 609 C C . ILE A 1 80 ? -1.707 -16.599 -20.399 1.00 86.88 80 ILE A C 1
ATOM 611 O O . ILE A 1 80 ? -2.221 -16.406 -21.505 1.00 86.88 80 ILE A O 1
ATOM 615 N N . PRO A 1 81 ? -1.346 -17.833 -19.992 1.00 85.19 81 PRO A N 1
ATOM 616 C CA . PRO A 1 81 ? -1.339 -18.998 -20.885 1.00 85.19 81 PRO A CA 1
ATOM 617 C C . PRO A 1 81 ? -2.679 -19.333 -21.558 1.00 85.19 81 PRO A C 1
ATOM 619 O O . PRO A 1 81 ? -2.693 -19.937 -22.626 1.00 85.19 81 PRO A O 1
ATOM 622 N N . ASP A 1 82 ? -3.805 -18.940 -20.956 1.00 83.88 82 ASP A N 1
ATOM 623 C CA . ASP A 1 82 ? -5.153 -19.135 -21.512 1.00 83.88 82 ASP A CA 1
ATOM 624 C C . ASP A 1 82 ? -5.594 -18.022 -22.487 1.00 83.88 82 ASP A C 1
ATOM 626 O O . ASP A 1 82 ? -6.721 -18.031 -22.982 1.00 83.88 82 ASP A O 1
ATOM 630 N N . LEU A 1 83 ? -4.699 -17.069 -22.770 1.00 82.81 83 LEU A N 1
ATOM 631 C CA . LEU A 1 83 ? -4.845 -15.953 -23.706 1.00 82.81 83 LEU A CA 1
ATOM 632 C C . LEU A 1 83 ? -5.932 -14.925 -23.351 1.00 82.81 83 LEU A C 1
ATOM 634 O O . LEU A 1 83 ? -6.162 -14.000 -24.138 1.00 82.81 83 LEU A O 1
ATOM 638 N N . ARG A 1 84 ? -6.565 -15.014 -22.174 1.00 83.31 84 ARG A N 1
ATOM 639 C CA . ARG A 1 84 ? -7.690 -14.134 -21.807 1.00 83.31 84 ARG A CA 1
ATOM 640 C C . ARG A 1 84 ? -7.269 -12.707 -21.460 1.00 83.31 84 ARG A C 1
ATOM 642 O O . ARG A 1 84 ? -8.004 -11.778 -21.779 1.00 83.31 84 ARG A O 1
ATOM 649 N N . SER A 1 85 ? -6.085 -12.524 -20.876 1.00 88.38 85 SER A N 1
ATOM 650 C CA . SER A 1 85 ? -5.623 -11.213 -20.403 1.00 88.38 85 SER A CA 1
ATOM 651 C C . SER A 1 85 ? -4.185 -10.907 -20.806 1.00 88.38 85 SER A C 1
ATOM 653 O O . SER A 1 85 ? -3.341 -11.805 -20.849 1.00 88.38 85 SER A O 1
ATOM 655 N N . MET A 1 86 ? -3.905 -9.628 -21.062 1.00 91.38 86 MET A N 1
ATOM 656 C CA . MET A 1 86 ? -2.539 -9.139 -21.265 1.00 91.38 86 MET A CA 1
ATOM 657 C C . MET A 1 86 ? -1.811 -8.949 -19.940 1.00 91.38 86 MET A C 1
ATOM 659 O O . MET A 1 86 ? -2.422 -8.581 -18.932 1.00 91.38 86 MET A O 1
ATOM 663 N N . ILE A 1 87 ? -0.498 -9.149 -19.971 1.00 91.75 87 ILE A N 1
ATOM 664 C CA . ILE A 1 87 ? 0.390 -8.916 -18.835 1.00 91.75 87 ILE A CA 1
ATOM 665 C C . ILE A 1 87 ? 1.144 -7.595 -19.078 1.00 91.75 87 ILE A C 1
ATOM 667 O O . ILE A 1 87 ? 1.743 -7.439 -20.145 1.00 91.75 87 ILE A O 1
ATOM 671 N N . PRO A 1 88 ? 1.098 -6.623 -18.145 1.00 92.62 88 PRO A N 1
ATOM 672 C CA . PRO A 1 88 ? 1.932 -5.427 -18.239 1.00 92.62 88 PRO A CA 1
ATOM 673 C C . PRO A 1 88 ? 3.422 -5.782 -18.231 1.00 92.62 88 PRO A C 1
ATOM 675 O O . PRO A 1 88 ? 3.843 -6.724 -17.558 1.00 92.62 88 PRO A O 1
ATOM 678 N N . ASN A 1 89 ? 4.240 -4.994 -18.922 1.00 93.75 89 ASN A N 1
ATOM 679 C CA . ASN A 1 89 ? 5.687 -5.180 -18.917 1.00 93.75 89 ASN A CA 1
ATOM 680 C C . ASN A 1 89 ? 6.238 -5.073 -17.488 1.00 93.75 89 ASN A C 1
ATOM 682 O O . ASN A 1 89 ? 5.896 -4.157 -16.742 1.00 93.75 89 ASN A O 1
ATOM 686 N N . GLY A 1 90 ? 7.116 -6.003 -17.110 1.00 91.88 90 GLY A N 1
ATOM 687 C CA . GLY A 1 90 ? 7.733 -6.010 -15.782 1.00 91.88 90 GLY A CA 1
ATOM 688 C C . GLY A 1 90 ? 6.828 -6.511 -14.652 1.00 91.88 90 GLY A C 1
ATOM 689 O O . GLY A 1 90 ? 7.181 -6.381 -13.479 1.00 91.88 90 GLY A O 1
ATOM 690 N N . VAL A 1 91 ? 5.673 -7.093 -14.983 1.00 91.44 91 VAL A N 1
ATOM 691 C CA . VAL A 1 91 ? 4.724 -7.680 -14.033 1.00 91.44 91 VAL A CA 1
ATOM 692 C C . VAL A 1 91 ? 4.556 -9.166 -14.335 1.00 91.44 91 VAL A C 1
ATOM 694 O O . VAL A 1 91 ? 4.537 -9.584 -15.484 1.00 91.44 91 VAL A O 1
ATOM 697 N N . GLU A 1 92 ? 4.404 -9.972 -13.294 1.00 89.75 92 GLU A N 1
ATOM 698 C CA . GLU A 1 92 ? 3.958 -11.355 -13.377 1.00 89.75 92 GLU A CA 1
ATOM 699 C C . GLU A 1 92 ? 2.497 -11.435 -12.924 1.00 89.75 92 GLU A C 1
ATOM 701 O O . GLU A 1 92 ? 2.143 -10.926 -11.857 1.00 89.75 92 GLU A O 1
ATOM 706 N N . CYS A 1 93 ? 1.641 -12.073 -13.725 1.00 88.62 93 CYS A N 1
ATOM 707 C CA . CYS A 1 93 ? 0.223 -12.252 -13.422 1.00 88.62 93 CYS A CA 1
ATOM 708 C C . CYS A 1 93 ? -0.177 -13.725 -13.524 1.00 88.62 93 CYS A C 1
ATOM 710 O O . CYS A 1 93 ? 0.139 -14.397 -14.504 1.00 88.62 93 CYS A O 1
ATOM 712 N N . PHE A 1 94 ? -0.986 -14.191 -12.573 1.00 83.81 94 PHE A N 1
ATOM 713 C CA . PHE A 1 94 ? -1.603 -15.516 -12.605 1.00 83.81 94 PHE A CA 1
ATOM 714 C C . PHE A 1 94 ? -3.109 -15.404 -12.425 1.00 83.81 94 PHE A C 1
ATOM 716 O O . PHE A 1 94 ? -3.579 -14.721 -11.515 1.00 83.81 94 PHE A O 1
ATOM 723 N N . ALA A 1 95 ? -3.876 -16.107 -13.257 1.00 82.06 95 ALA A N 1
ATOM 724 C CA . ALA A 1 95 ? -5.298 -16.292 -13.004 1.00 82.06 95 ALA A CA 1
ATOM 725 C C . ALA A 1 95 ? -5.476 -17.139 -11.735 1.00 82.06 95 ALA A C 1
ATOM 727 O O . ALA A 1 95 ? -4.855 -18.186 -11.571 1.00 82.06 95 ALA A O 1
ATOM 728 N N . ALA A 1 96 ? -6.326 -16.672 -10.832 1.00 74.19 96 ALA A N 1
ATOM 729 C CA . ALA A 1 96 ? -6.587 -17.294 -9.547 1.00 74.19 96 ALA A CA 1
ATOM 730 C C . ALA A 1 96 ? -8.076 -17.142 -9.270 1.00 74.19 96 ALA A C 1
ATOM 732 O O . ALA A 1 96 ? -8.447 -16.301 -8.471 1.00 74.19 96 ALA A O 1
ATOM 733 N N . GLU A 1 97 ? -8.932 -17.881 -9.976 1.00 74.62 97 GLU A N 1
ATOM 734 C CA . GLU A 1 97 ? -10.390 -17.874 -9.773 1.00 74.62 97 GLU A CA 1
ATOM 735 C C . GLU A 1 97 ? -10.762 -18.768 -8.588 1.00 74.62 97 GLU A C 1
ATOM 737 O O . GLU A 1 97 ? -11.363 -19.830 -8.738 1.00 74.62 97 GLU A O 1
ATOM 742 N N . VAL A 1 98 ? -10.333 -18.363 -7.395 1.00 74.12 98 VAL A N 1
ATOM 743 C CA . VAL A 1 98 ? -10.487 -19.161 -6.178 1.00 74.12 98 VAL A CA 1
ATOM 744 C C . VAL A 1 98 ? -11.024 -18.276 -5.064 1.00 74.12 98 VAL A C 1
ATOM 746 O O . VAL A 1 98 ? -10.455 -17.227 -4.750 1.00 74.12 98 VAL A O 1
ATOM 749 N N . CYS A 1 99 ? -12.115 -18.722 -4.449 1.00 72.88 99 CYS A N 1
ATOM 750 C CA . CYS A 1 99 ? -12.601 -18.174 -3.193 1.00 72.88 99 CYS A CA 1
ATOM 751 C C . CYS A 1 99 ? -12.198 -19.102 -2.052 1.00 72.88 99 CYS A C 1
ATOM 753 O O . CYS A 1 99 ? -12.514 -20.291 -2.077 1.00 72.88 99 CYS A O 1
ATOM 755 N N . ASP A 1 100 ? -11.536 -18.547 -1.044 1.00 67.25 100 ASP A N 1
ATOM 756 C CA . ASP A 1 100 ? -11.453 -19.192 0.253 1.00 67.25 100 ASP A CA 1
ATOM 757 C C . ASP A 1 100 ? -12.824 -19.070 0.924 1.00 67.25 100 ASP A C 1
ATOM 759 O O . ASP A 1 100 ? -13.259 -17.986 1.325 1.00 67.25 100 ASP A O 1
ATOM 763 N N . VAL A 1 101 ? -13.535 -20.196 0.965 1.00 66.31 101 VAL A N 1
ATOM 764 C CA . VAL A 1 101 ? -14.850 -20.311 1.602 1.00 66.31 101 VAL A CA 1
ATOM 765 C C . VAL A 1 101 ? -14.745 -20.497 3.116 1.00 66.31 101 VAL A C 1
ATOM 767 O O . VAL A 1 101 ? -15.778 -20.567 3.783 1.00 66.31 101 VAL A O 1
ATOM 770 N N . ASN A 1 102 ? -13.529 -20.562 3.680 1.00 60.28 102 ASN A N 1
ATOM 771 C CA . ASN A 1 102 ? -13.344 -20.522 5.125 1.00 60.28 102 ASN A CA 1
ATOM 772 C C . ASN A 1 102 ? -13.676 -19.120 5.626 1.00 60.28 102 ASN A C 1
ATOM 774 O O . ASN A 1 102 ? -12.864 -18.197 5.592 1.00 60.28 102 ASN A O 1
ATOM 778 N N . PHE A 1 103 ? -14.909 -18.977 6.090 1.00 67.00 103 PHE A N 1
ATOM 779 C CA . PHE A 1 103 ? -15.390 -17.766 6.717 1.00 67.00 103 PHE A CA 1
ATOM 780 C C . PHE A 1 103 ? -14.576 -17.485 7.981 1.00 67.00 103 PHE A C 1
ATOM 782 O O . PHE A 1 103 ? -14.649 -18.231 8.960 1.00 67.00 103 PHE A O 1
ATOM 789 N N . GLN A 1 104 ? -13.791 -16.412 7.959 1.00 68.44 104 GLN A N 1
ATOM 790 C CA . GLN A 1 104 ? -13.055 -15.971 9.135 1.00 68.44 104 GLN A CA 1
ATOM 791 C C . GLN A 1 104 ? -13.906 -14.957 9.888 1.00 68.44 104 GLN A C 1
ATOM 793 O O . GLN A 1 104 ? -14.244 -13.899 9.352 1.00 68.44 104 GLN A O 1
ATOM 798 N N . SER A 1 105 ? -14.244 -15.297 11.131 1.00 81.75 105 SER A N 1
ATOM 799 C CA . SER A 1 105 ? -14.901 -14.395 12.069 1.00 81.75 105 SER A CA 1
ATOM 800 C C . SER A 1 105 ? -13.904 -13.980 13.141 1.00 81.75 105 SER A C 1
ATOM 802 O O . SER A 1 105 ? -13.306 -14.835 13.793 1.00 81.75 105 SER A O 1
ATOM 804 N N . ARG A 1 106 ? -13.734 -12.675 13.337 1.00 83.44 106 ARG A N 1
ATOM 805 C CA . ARG A 1 106 ? -12.842 -12.104 14.343 1.00 83.44 106 ARG A CA 1
ATOM 806 C C . ARG A 1 106 ? -1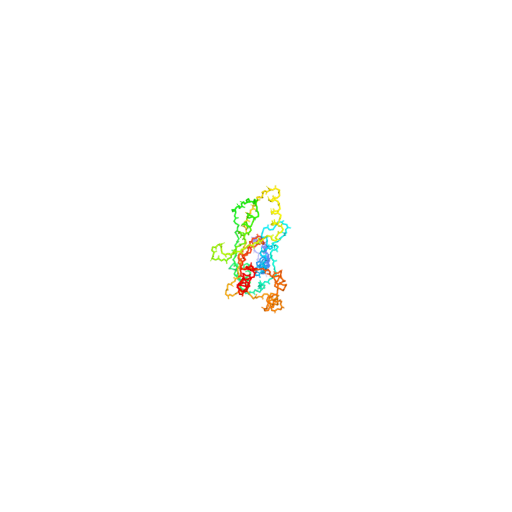3.596 -11.132 15.228 1.00 83.44 106 ARG A C 1
ATOM 808 O O . ARG A 1 106 ? -14.299 -10.250 14.742 1.00 83.4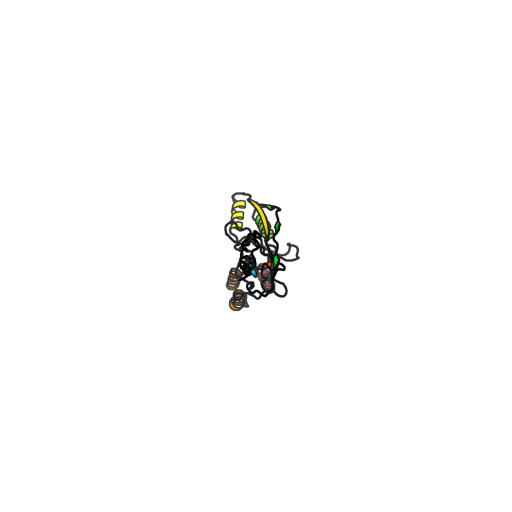4 106 ARG A O 1
ATOM 815 N N . THR A 1 107 ? -13.388 -11.275 16.525 1.00 90.94 107 THR A N 1
ATOM 816 C CA . THR A 1 107 ? -13.877 -10.331 17.522 1.00 90.94 107 THR A CA 1
ATOM 817 C C . THR A 1 107 ? -12.866 -9.197 17.681 1.00 90.94 107 THR A C 1
ATOM 819 O O . THR A 1 107 ? -11.684 -9.446 17.911 1.00 90.94 107 THR A O 1
ATOM 822 N N . ILE A 1 108 ? -13.326 -7.957 17.538 1.00 90.81 108 ILE A N 1
ATOM 823 C CA . ILE A 1 108 ? -12.543 -6.737 17.715 1.00 90.81 108 ILE A CA 1
ATOM 824 C C . ILE A 1 108 ? -13.003 -6.069 19.005 1.00 90.81 108 ILE A C 1
ATOM 826 O O . ILE A 1 108 ? -14.097 -5.510 19.082 1.00 90.81 108 ILE A O 1
ATOM 830 N N . GLU A 1 109 ? -12.153 -6.152 20.020 1.00 91.44 109 GLU A N 1
ATOM 831 C CA . GLU A 1 109 ? -12.434 -5.665 21.376 1.00 91.44 109 GLU A CA 1
ATOM 832 C C . GLU A 1 109 ? -11.670 -4.376 21.691 1.00 91.44 109 GLU A C 1
ATOM 834 O O . GLU A 1 109 ? -11.978 -3.682 22.655 1.00 91.44 109 GLU A O 1
ATOM 839 N N . ASN A 1 110 ? -10.638 -4.070 20.904 1.00 90.12 110 ASN A N 1
ATOM 840 C CA . ASN A 1 110 ? -9.792 -2.892 21.058 1.00 90.12 110 ASN A CA 1
ATOM 841 C C . ASN A 1 110 ? -8.998 -2.603 19.772 1.00 90.12 110 ASN A C 1
ATOM 843 O O . ASN A 1 110 ? -8.973 -3.395 18.823 1.00 90.12 110 ASN A O 1
ATOM 847 N N . THR A 1 111 ? -8.289 -1.476 19.774 1.00 90.31 111 THR A N 1
ATOM 848 C CA . THR A 1 111 ? -7.432 -1.032 18.667 1.00 90.31 111 THR A CA 1
ATOM 849 C C . THR A 1 111 ? -6.342 -2.035 18.303 1.00 90.31 111 THR A C 1
ATOM 851 O O . THR A 1 111 ? -6.056 -2.196 17.123 1.00 90.31 111 THR A O 1
ATOM 854 N N . LYS A 1 112 ? -5.787 -2.779 19.269 1.00 89.88 112 LYS A N 1
ATOM 855 C CA . LYS A 1 112 ? -4.792 -3.821 18.986 1.00 89.88 112 LYS A CA 1
ATOM 856 C C . LYS A 1 112 ? -5.386 -4.971 18.167 1.00 89.88 112 LYS A C 1
ATOM 858 O O . LYS A 1 112 ? -4.806 -5.353 17.158 1.00 89.88 112 LYS A O 1
ATOM 863 N N . THR A 1 113 ? -6.548 -5.496 18.555 1.00 89.94 113 THR A N 1
ATOM 864 C CA . THR A 1 113 ? -7.210 -6.573 17.790 1.00 89.94 113 THR A CA 1
ATOM 865 C C . THR A 1 113 ? -7.597 -6.129 16.378 1.00 89.94 113 THR A C 1
ATOM 867 O O . THR A 1 113 ? -7.544 -6.927 15.442 1.00 89.94 113 THR A O 1
ATOM 870 N N . TYR A 1 114 ? -7.924 -4.842 16.209 1.00 89.56 114 TYR A N 1
ATOM 871 C CA . TYR A 1 114 ? -8.183 -4.243 14.903 1.00 89.56 114 TYR A CA 1
ATOM 872 C C . TYR A 1 114 ? -6.906 -4.069 14.075 1.00 89.56 114 TYR A C 1
ATOM 874 O O . TYR A 1 114 ? -6.880 -4.439 12.907 1.00 89.56 114 TYR A O 1
ATOM 882 N N . TYR A 1 115 ? -5.823 -3.586 14.684 1.00 88.00 115 TYR A N 1
ATOM 883 C CA . TYR A 1 115 ? -4.506 -3.508 14.058 1.00 88.00 115 TYR A CA 1
ATOM 884 C C . TYR A 1 115 ? -4.050 -4.877 13.535 1.00 88.00 115 TYR A C 1
ATOM 886 O O . TYR A 1 115 ? -3.702 -4.994 12.362 1.00 88.00 115 TYR A O 1
ATOM 894 N N . ASP A 1 116 ? -4.124 -5.918 14.371 1.00 85.19 116 ASP A N 1
ATOM 895 C CA . ASP A 1 116 ? -3.713 -7.278 14.003 1.00 85.19 116 ASP A CA 1
ATOM 896 C C . ASP A 1 116 ? -4.567 -7.807 12.827 1.00 85.19 116 ASP A C 1
ATOM 898 O O . ASP A 1 116 ? -4.061 -8.461 11.918 1.00 85.19 116 ASP A O 1
ATOM 902 N N . PHE A 1 117 ? -5.865 -7.477 12.798 1.00 83.50 117 PHE A N 1
ATOM 903 C CA . PHE A 1 117 ? -6.770 -7.804 11.689 1.00 83.50 117 PHE A CA 1
ATOM 904 C C . PHE A 1 117 ? -6.396 -7.116 10.369 1.00 83.50 117 PHE A C 1
ATOM 906 O O . PHE A 1 117 ? -6.384 -7.763 9.322 1.00 83.50 117 PHE A O 1
ATOM 913 N N . LEU A 1 118 ? -6.085 -5.819 10.400 1.00 83.56 118 LEU A N 1
ATOM 914 C CA . LEU A 1 118 ? -5.684 -5.080 9.200 1.00 83.56 118 LEU A CA 1
ATOM 915 C C . LEU A 1 118 ? -4.307 -5.517 8.693 1.00 83.56 118 LEU A C 1
ATOM 917 O O . LEU A 1 118 ? -4.098 -5.603 7.481 1.00 83.56 118 LEU A O 1
ATOM 921 N N . LEU A 1 119 ? -3.388 -5.832 9.607 1.00 79.81 119 LEU A N 1
ATOM 922 C CA . LEU A 1 119 ? -2.057 -6.315 9.263 1.00 79.81 119 LEU A CA 1
ATOM 923 C C . LEU A 1 119 ? -2.113 -7.677 8.564 1.00 79.81 119 LEU A C 1
ATOM 925 O O . LEU A 1 119 ? -1.430 -7.870 7.570 1.00 79.81 119 LEU A O 1
ATOM 929 N N . GLU A 1 120 ? -2.968 -8.596 9.016 1.00 76.94 120 GLU A N 1
ATOM 930 C CA . GLU A 1 120 ? -3.179 -9.884 8.336 1.00 76.94 120 GLU A CA 1
ATOM 931 C C . GLU A 1 120 ? -3.747 -9.748 6.932 1.00 76.94 120 GLU A C 1
ATOM 933 O O . GLU A 1 120 ? -3.521 -10.613 6.079 1.00 76.94 120 GLU A O 1
ATOM 938 N N . LYS A 1 121 ? -4.494 -8.669 6.684 1.00 75.88 121 LYS A N 1
ATOM 939 C CA . LYS A 1 121 ? -4.835 -8.315 5.320 1.00 75.88 121 LYS A CA 1
ATOM 940 C C . LYS A 1 121 ? -3.524 -7.954 4.628 1.00 75.88 121 LYS A C 1
ATOM 942 O O . LYS A 1 121 ? -3.056 -8.741 3.819 1.00 75.88 121 LYS A O 1
ATOM 947 N N . VAL A 1 122 ? -2.867 -6.850 4.946 1.00 72.38 122 VAL A N 1
ATOM 948 C CA . VAL A 1 122 ? -1.640 -6.433 4.237 1.00 72.38 122 VAL A CA 1
ATOM 949 C C . VAL A 1 122 ? -0.561 -7.540 4.184 1.00 72.38 122 VAL A C 1
ATOM 951 O O . VAL A 1 122 ? 0.160 -7.796 5.140 1.00 72.38 122 VAL A O 1
ATOM 954 N N . SER A 1 123 ? -0.402 -8.197 3.029 1.00 58.78 123 SER A N 1
ATOM 955 C CA . SER A 1 123 ? 0.558 -9.296 2.870 1.00 58.78 123 SER A CA 1
ATOM 956 C C . SER A 1 123 ? 1.950 -8.743 2.583 1.00 58.78 123 SER A C 1
ATOM 958 O O . SER A 1 123 ? 2.316 -8.642 1.429 1.00 58.78 123 SER A O 1
ATOM 960 N N . LEU A 1 124 ? 2.748 -8.370 3.578 1.00 50.50 124 LEU A N 1
ATOM 961 C CA . LEU A 1 124 ? 4.114 -7.885 3.323 1.00 50.50 124 LEU A CA 1
ATOM 962 C C . LEU A 1 124 ? 4.981 -9.037 2.784 1.00 50.50 124 LEU A C 1
ATOM 964 O O . LEU A 1 124 ? 5.234 -10.012 3.494 1.00 50.50 124 LEU A O 1
ATOM 968 N N . SER A 1 125 ? 5.392 -8.986 1.513 1.00 40.16 125 SER A N 1
ATOM 969 C CA . SER A 1 125 ? 6.206 -10.052 0.921 1.00 40.16 125 SER A CA 1
ATOM 970 C C . SER A 1 125 ? 7.662 -9.925 1.365 1.00 40.16 125 SER A C 1
ATOM 972 O O . SER A 1 125 ? 8.465 -9.241 0.742 1.00 40.16 125 SER A O 1
ATOM 974 N N . GLY A 1 126 ? 8.007 -10.628 2.441 1.00 37.00 126 GLY A N 1
ATOM 975 C CA . GLY A 1 126 ? 9.380 -10.857 2.872 1.00 37.00 126 GLY A CA 1
ATOM 976 C C . GLY A 1 126 ? 9.468 -12.155 3.663 1.00 37.00 126 GLY A C 1
ATOM 977 O O . GLY A 1 126 ? 8.750 -12.342 4.641 1.00 37.00 126 GLY A O 1
ATOM 978 N N . GLU A 1 127 ? 10.335 -13.070 3.234 1.00 31.34 127 GLU A N 1
ATOM 979 C CA . GLU A 1 127 ? 10.774 -14.214 4.036 1.00 31.34 127 GLU A CA 1
ATOM 980 C C . GLU A 1 127 ? 11.555 -13.681 5.248 1.00 31.34 127 GLU A C 1
ATOM 982 O O . GLU A 1 127 ? 12.772 -13.527 5.224 1.00 31.34 127 GLU A O 1
ATOM 987 N N . GLY A 1 128 ? 10.832 -13.317 6.302 1.00 32.56 128 GLY A N 1
ATOM 988 C CA . GLY A 1 128 ? 11.382 -12.772 7.533 1.00 32.56 128 GLY A CA 1
ATOM 989 C C . GLY A 1 128 ? 10.303 -12.771 8.602 1.00 32.56 128 GLY A C 1
ATOM 990 O O . GLY A 1 128 ? 9.208 -12.257 8.394 1.00 32.56 128 GLY A O 1
ATOM 991 N N . SER A 1 129 ? 10.589 -13.409 9.734 1.00 29.14 129 SER A N 1
ATOM 992 C CA . SER A 1 129 ? 9.693 -13.433 10.887 1.00 29.14 129 SER A CA 1
ATOM 993 C C . SER A 1 129 ? 9.345 -11.999 11.313 1.00 29.14 129 SER A C 1
ATOM 995 O O . SER A 1 129 ? 10.224 -11.150 11.431 1.00 29.14 129 SER A O 1
ATOM 997 N N . PHE A 1 130 ? 8.056 -11.752 11.541 1.00 41.78 130 PHE A N 1
ATOM 998 C CA . PHE A 1 130 ? 7.390 -10.458 11.766 1.00 41.78 130 PHE A CA 1
ATOM 999 C C . PHE A 1 130 ? 7.794 -9.695 13.054 1.00 41.78 130 PHE A C 1
ATOM 1001 O O . PHE A 1 130 ? 7.050 -8.833 13.514 1.00 41.78 130 PHE A O 1
ATOM 1008 N N . SER A 1 131 ? 8.935 -10.000 13.675 1.00 36.56 131 SER A N 1
ATOM 1009 C CA . SER A 1 131 ? 9.345 -9.396 14.954 1.00 36.56 131 SER A CA 1
ATOM 1010 C C . SER A 1 131 ? 10.166 -8.110 14.827 1.00 36.56 131 SER A C 1
ATOM 1012 O O . SER A 1 131 ? 10.266 -7.383 15.811 1.00 36.56 131 SER A O 1
ATOM 1014 N N . ASP A 1 132 ? 10.733 -7.819 13.649 1.00 34.94 132 ASP A N 1
ATOM 1015 C CA . ASP A 1 132 ? 11.825 -6.834 13.533 1.00 34.94 132 ASP A CA 1
ATOM 1016 C C . ASP A 1 132 ? 11.472 -5.579 12.710 1.00 34.94 132 ASP A C 1
ATOM 1018 O O . ASP A 1 132 ? 12.283 -4.654 12.630 1.00 34.94 132 ASP A O 1
ATOM 1022 N N . ILE A 1 133 ? 10.276 -5.511 12.109 1.00 42.31 133 ILE A N 1
ATOM 1023 C CA . ILE A 1 133 ? 9.803 -4.312 11.399 1.00 42.31 133 ILE A CA 1
ATOM 1024 C C . ILE A 1 133 ? 8.795 -3.580 12.285 1.00 42.31 133 ILE A C 1
ATOM 1026 O O . ILE A 1 133 ? 7.662 -4.027 12.473 1.00 42.31 133 ILE A O 1
ATOM 1030 N N . ASP A 1 134 ? 9.230 -2.453 12.846 1.00 46.59 134 ASP A N 1
ATOM 1031 C CA . ASP A 1 134 ? 8.404 -1.597 13.692 1.00 46.59 134 ASP A CA 1
ATOM 1032 C C . ASP A 1 134 ? 7.420 -0.775 12.840 1.00 46.59 134 ASP A C 1
ATOM 1034 O O . ASP A 1 134 ? 7.727 0.308 12.346 1.00 46.59 134 ASP A O 1
ATOM 1038 N N . PHE A 1 135 ? 6.215 -1.315 12.664 1.00 61.19 135 PHE A N 1
ATOM 1039 C CA . PHE A 1 135 ? 5.068 -0.656 12.032 1.00 61.19 135 PHE A CA 1
ATOM 1040 C C . PHE A 1 135 ? 4.267 0.218 13.012 1.00 61.19 135 PHE A C 1
ATOM 1042 O O . PHE A 1 135 ? 3.063 0.428 12.809 1.00 61.19 135 PHE A O 1
ATOM 1049 N N . SER A 1 136 ? 4.906 0.719 14.076 1.00 58.97 136 SER A N 1
ATOM 1050 C CA . SER A 1 136 ? 4.280 1.590 15.072 1.00 58.97 136 SER A CA 1
ATOM 1051 C C . SER A 1 136 ? 3.478 2.716 14.408 1.00 58.97 136 SER A C 1
ATOM 1053 O O . SER A 1 136 ? 3.988 3.509 13.616 1.00 58.97 136 SER A O 1
ATOM 1055 N N . GLY A 1 137 ? 2.174 2.746 14.699 1.00 75.56 137 GLY A N 1
ATOM 1056 C CA . GLY A 1 137 ? 1.230 3.733 14.170 1.00 75.56 137 GLY A CA 1
ATOM 1057 C C . GLY A 1 137 ? 0.524 3.358 12.862 1.00 75.56 137 GLY A C 1
ATOM 1058 O O . GLY A 1 137 ? -0.315 4.138 12.405 1.00 75.56 137 GLY A O 1
ATOM 1059 N N . SER A 1 138 ? 0.782 2.195 12.261 1.00 82.00 138 SER A N 1
ATOM 1060 C CA . SER A 1 138 ? 0.065 1.778 11.044 1.00 82.00 138 SER A CA 1
ATOM 1061 C C . SER A 1 138 ? -1.449 1.772 11.249 1.00 82.00 138 SER A C 1
ATOM 1063 O O . SER A 1 138 ? -1.950 1.398 12.310 1.00 82.00 138 SER A O 1
ATOM 1065 N N . PHE A 1 139 ? -2.170 2.230 10.228 1.00 87.00 139 PHE A N 1
ATOM 1066 C CA . PHE A 1 139 ? -3.628 2.354 10.154 1.00 87.00 139 PHE A CA 1
ATOM 1067 C C . PHE A 1 139 ? -4.282 3.322 11.156 1.00 87.00 139 PHE A C 1
ATOM 1069 O O . PHE A 1 139 ? -5.448 3.685 10.977 1.00 87.00 139 PHE A O 1
ATOM 1076 N N . SER A 1 140 ? -3.555 3.790 12.177 1.00 90.12 140 SER A N 1
ATOM 1077 C CA . SER A 1 140 ? -4.087 4.641 13.254 1.00 90.12 140 SER A CA 1
ATOM 1078 C C . SER A 1 140 ? -4.582 6.016 12.784 1.00 90.12 140 SER A C 1
ATOM 1080 O O . SER A 1 140 ? -5.405 6.656 13.438 1.00 90.12 140 SER A O 1
ATOM 1082 N N . GLY A 1 141 ? -4.139 6.467 11.608 1.00 88.50 141 GLY A N 1
ATOM 1083 C CA . GLY A 1 141 ? -4.622 7.684 10.966 1.00 88.50 141 GLY A CA 1
ATOM 1084 C C . GLY A 1 141 ? -6.004 7.552 10.318 1.00 88.50 141 GLY A C 1
ATOM 1085 O O . GLY A 1 141 ? -6.630 8.587 10.054 1.00 88.50 141 GLY A O 1
ATOM 1086 N N . SER A 1 142 ? -6.476 6.324 10.068 1.00 91.19 142 SER A N 1
ATOM 1087 C CA . SER A 1 142 ? -7.742 6.047 9.379 1.00 91.19 142 SER A CA 1
ATOM 1088 C C . SER A 1 142 ? -8.970 6.348 10.248 1.00 91.19 142 SER A C 1
ATOM 1090 O O . SER A 1 142 ? -8.932 6.285 11.478 1.00 91.19 142 SER A O 1
ATOM 1092 N N . GLU A 1 143 ? -10.084 6.700 9.602 1.00 93.06 143 GLU A N 1
ATOM 1093 C CA . GLU A 1 143 ? -11.329 7.053 10.299 1.00 93.06 143 GLU A CA 1
ATOM 1094 C C . GLU A 1 143 ? -11.936 5.861 11.045 1.00 93.06 143 GLU A C 1
ATOM 1096 O O . GLU A 1 143 ? -12.409 6.012 12.170 1.00 93.06 143 GLU A O 1
ATOM 1101 N N . ASP A 1 144 ? -11.875 4.664 10.457 1.00 90.31 144 ASP A N 1
ATOM 1102 C CA . ASP A 1 144 ? -12.352 3.444 11.108 1.00 90.31 144 ASP A CA 1
ATOM 1103 C C . ASP A 1 144 ? -11.530 3.109 12.354 1.00 90.31 144 ASP A C 1
ATOM 1105 O O . ASP A 1 144 ? -12.111 2.757 13.376 1.00 90.31 144 ASP A O 1
ATOM 1109 N N . TYR A 1 145 ? -10.203 3.274 12.315 1.00 91.88 145 TYR A N 1
ATOM 1110 C CA . TYR A 1 145 ? -9.357 3.015 13.482 1.00 91.88 145 TYR A CA 1
ATOM 1111 C C . TYR A 1 145 ? -9.692 3.962 14.636 1.00 91.88 145 TYR A C 1
ATOM 1113 O O . TYR A 1 145 ? -9.862 3.513 15.768 1.00 91.88 145 TYR A O 1
ATOM 1121 N N . LYS A 1 146 ? -9.869 5.257 14.343 1.00 93.06 146 LYS A N 1
ATOM 1122 C CA . LYS A 1 146 ? -10.298 6.261 15.332 1.00 93.06 146 LYS A CA 1
ATOM 1123 C C . LYS A 1 146 ? -11.685 5.959 15.892 1.00 93.06 146 LYS A C 1
ATOM 1125 O O . LYS A 1 146 ? -11.903 6.106 17.091 1.00 93.06 146 LYS A O 1
ATOM 1130 N N . ARG A 1 147 ? -12.617 5.502 15.048 1.00 91.81 147 ARG A N 1
ATOM 1131 C CA . ARG A 1 147 ? -13.945 5.073 15.502 1.00 91.81 147 ARG A CA 1
ATOM 1132 C C . ARG A 1 147 ? -13.841 3.864 16.426 1.00 91.81 147 ARG A C 1
ATOM 1134 O O . ARG A 1 147 ? -14.419 3.892 17.501 1.00 91.81 147 ARG A O 1
ATOM 1141 N N . ILE A 1 148 ? -13.094 2.828 16.043 1.00 90.94 148 ILE A N 1
ATOM 1142 C CA . ILE A 1 148 ? -12.881 1.643 16.885 1.00 90.94 148 ILE A CA 1
ATOM 1143 C C . ILE A 1 148 ? -12.254 2.043 18.218 1.00 90.94 148 ILE A C 1
ATOM 1145 O O . ILE A 1 148 ? -12.733 1.600 19.258 1.00 90.94 148 ILE A O 1
ATOM 1149 N N . GLU A 1 149 ? -11.231 2.897 18.209 1.00 91.50 149 GLU A N 1
ATOM 1150 C CA . GLU A 1 149 ? -10.622 3.434 19.426 1.00 91.50 149 GLU A CA 1
ATOM 1151 C C . GLU A 1 149 ? -11.662 4.107 20.322 1.00 91.50 149 GLU A C 1
ATOM 1153 O O . GLU A 1 149 ? -11.793 3.754 21.492 1.00 91.50 149 GLU A O 1
ATOM 1158 N N . GLU A 1 150 ? -12.452 5.023 19.766 1.00 91.94 150 GLU A N 1
ATOM 1159 C CA . GLU A 1 150 ? -13.472 5.745 20.512 1.00 91.94 150 GLU A CA 1
ATOM 1160 C C . GLU A 1 150 ? -14.554 4.814 21.074 1.00 91.94 150 GLU A C 1
ATOM 1162 O O . GLU A 1 150 ? -14.891 4.904 22.256 1.00 91.94 150 GLU A O 1
ATOM 1167 N N . THR A 1 151 ? -15.090 3.909 20.258 1.00 89.25 151 THR A N 1
ATOM 1168 C CA . THR A 1 151 ? -16.228 3.070 20.636 1.00 89.25 151 THR A CA 1
ATOM 1169 C C . THR A 1 151 ? -15.826 1.934 21.583 1.00 89.25 151 THR A C 1
ATOM 1171 O O . THR A 1 151 ? -16.523 1.681 22.569 1.00 89.25 151 THR A O 1
ATOM 1174 N N . THR A 1 152 ? -14.681 1.285 21.360 1.00 89.31 152 THR A N 1
ATOM 1175 C CA . THR A 1 152 ? -14.189 0.228 22.266 1.00 89.31 152 THR A CA 1
ATOM 1176 C C . THR A 1 152 ? -13.755 0.806 23.613 1.00 89.31 152 THR A C 1
ATOM 1178 O O . THR A 1 152 ? -14.036 0.218 24.657 1.00 89.31 152 THR A O 1
ATOM 1181 N N . TRP A 1 153 ? -13.150 2.000 23.626 1.00 86.19 153 TRP A N 1
ATOM 1182 C CA . TRP A 1 153 ? -12.725 2.652 24.864 1.00 86.19 153 TRP A CA 1
ATOM 1183 C C . TRP A 1 153 ? -13.887 3.261 25.655 1.00 86.19 153 TRP A C 1
ATOM 1185 O O . TRP A 1 153 ? -14.015 3.017 26.856 1.00 86.19 153 TRP A O 1
ATOM 1195 N N . LYS A 1 154 ? -14.737 4.073 25.008 1.00 84.19 154 LYS A N 1
ATOM 1196 C CA . LYS A 1 154 ? -15.796 4.829 25.700 1.00 84.19 154 LYS A CA 1
ATOM 1197 C C . LYS A 1 154 ? -17.050 3.995 25.934 1.00 84.19 154 LYS A C 1
ATOM 1199 O O . LYS A 1 154 ? -17.615 4.051 27.025 1.00 84.19 154 LYS A O 1
ATOM 1204 N N . SER A 1 155 ? -17.475 3.232 24.929 1.00 82.12 155 SER A N 1
ATOM 1205 C CA . SER A 1 155 ? -18.745 2.496 24.954 1.00 82.12 155 SER A CA 1
ATOM 1206 C C . SER A 1 155 ? -18.580 1.020 25.318 1.00 82.12 155 SER A C 1
ATOM 1208 O O . SER A 1 155 ? -19.578 0.355 25.586 1.00 82.12 155 SER A O 1
ATOM 1210 N N . LYS A 1 156 ? -17.338 0.506 25.368 1.00 86.69 156 LYS A N 1
ATOM 1211 C CA . LYS A 1 156 ? -17.023 -0.920 25.593 1.00 86.69 156 LYS A CA 1
ATOM 1212 C C . LYS A 1 156 ? -17.748 -1.846 24.615 1.00 86.69 156 LYS A C 1
ATOM 1214 O O . LYS A 1 156 ? -18.078 -2.983 24.953 1.00 86.69 156 LYS A O 1
ATOM 1219 N N . GLU A 1 157 ? -18.029 -1.342 23.417 1.00 89.31 157 GLU A N 1
ATOM 1220 C CA . GLU A 1 157 ? -18.634 -2.145 22.364 1.00 89.31 157 GLU A CA 1
ATOM 1221 C C . GLU A 1 157 ? -17.591 -3.093 21.785 1.00 89.31 157 GLU A C 1
ATOM 1223 O O . GLU A 1 157 ? -16.404 -2.774 21.705 1.00 89.31 157 GLU A O 1
ATOM 1228 N N . ILE A 1 158 ? -18.062 -4.263 21.373 1.00 90.06 158 ILE A N 1
ATOM 1229 C CA . ILE A 1 158 ? -17.258 -5.293 20.734 1.00 90.06 158 ILE A CA 1
ATOM 1230 C C . ILE A 1 158 ? -17.823 -5.492 19.333 1.00 90.06 158 ILE A C 1
ATOM 1232 O O . ILE A 1 158 ? -19.033 -5.652 19.165 1.00 90.06 158 ILE A O 1
ATOM 1236 N N . PHE A 1 159 ? -16.952 -5.516 18.331 1.00 87.19 159 PHE A N 1
ATOM 1237 C CA . PHE A 1 159 ? -17.345 -5.763 16.948 1.00 87.19 159 PHE A CA 1
ATOM 1238 C C . PHE A 1 159 ? -17.026 -7.203 16.571 1.00 87.19 159 PHE A C 1
ATOM 1240 O O . PHE A 1 159 ? -16.035 -7.770 17.018 1.00 87.19 159 PHE A O 1
ATOM 1247 N N . THR A 1 160 ? -17.852 -7.806 15.725 1.00 88.56 160 THR A N 1
ATOM 1248 C CA . THR A 1 160 ? -17.524 -9.078 15.076 1.00 88.56 160 THR A CA 1
ATOM 1249 C C . THR A 1 160 ? -17.389 -8.814 13.589 1.00 88.56 160 THR A C 1
ATOM 1251 O O . THR A 1 160 ? -18.361 -8.427 12.943 1.00 88.56 160 THR A O 1
ATOM 1254 N N . ILE A 1 161 ? -16.185 -8.998 13.054 1.00 83.19 161 ILE A N 1
ATOM 1255 C CA . ILE A 1 161 ? -15.915 -8.865 11.626 1.00 83.19 161 ILE A CA 1
ATOM 1256 C C . ILE A 1 161 ? -15.893 -10.249 11.007 1.00 83.19 161 ILE A C 1
ATOM 1258 O O . ILE A 1 161 ? -15.296 -11.182 11.531 1.00 83.19 161 ILE A O 1
ATOM 1262 N N . SER A 1 162 ? -16.567 -10.360 9.878 1.00 81.81 162 SER A N 1
ATOM 1263 C CA . SER A 1 162 ? -16.789 -11.588 9.144 1.00 81.81 162 SER A CA 1
ATOM 1264 C C . SER A 1 162 ? -16.321 -11.381 7.716 1.00 81.81 162 SER A C 1
ATOM 1266 O O . SER A 1 162 ? -16.814 -10.479 7.040 1.00 81.81 162 SER A O 1
ATOM 1268 N N . SER A 1 163 ? -15.356 -12.177 7.258 1.00 73.81 163 SER A N 1
ATOM 1269 C CA . SER A 1 163 ? -14.751 -11.983 5.940 1.00 73.81 163 SER A CA 1
ATOM 1270 C C . SER A 1 163 ? -14.612 -13.284 5.156 1.00 73.81 163 SER A C 1
ATOM 1272 O O . SER A 1 163 ? -14.381 -14.356 5.716 1.00 73.81 163 SER A O 1
ATOM 1274 N N . ALA A 1 164 ? -14.759 -13.159 3.838 1.00 74.06 164 ALA A N 1
ATOM 1275 C CA . ALA A 1 164 ? -14.479 -14.194 2.854 1.00 74.06 164 ALA A CA 1
ATOM 1276 C C . ALA A 1 164 ? -13.544 -13.607 1.792 1.00 74.06 164 ALA A C 1
ATOM 1278 O O . ALA A 1 164 ? -13.693 -12.445 1.400 1.00 74.06 164 ALA A O 1
ATOM 1279 N N . LYS A 1 165 ? -12.574 -14.397 1.328 1.00 73.12 165 LYS A N 1
ATOM 1280 C CA . LYS A 1 165 ? -11.559 -13.938 0.376 1.00 73.12 165 LYS A CA 1
ATOM 1281 C C . LYS A 1 165 ? -11.800 -14.574 -0.981 1.00 73.12 165 LYS A C 1
ATOM 1283 O O . LYS A 1 165 ? -11.662 -15.779 -1.127 1.00 73.12 165 LYS A O 1
ATOM 1288 N N . CYS A 1 166 ? -12.085 -13.754 -1.985 1.00 74.56 166 CYS A N 1
ATOM 1289 C CA . CYS A 1 166 ? -12.190 -14.191 -3.373 1.00 74.56 166 CYS A CA 1
ATOM 1290 C C . CYS A 1 166 ? -11.127 -13.508 -4.224 1.00 74.56 166 CYS A C 1
ATOM 1292 O O . CYS A 1 166 ? -11.183 -12.300 -4.462 1.00 74.56 166 CYS A O 1
ATOM 1294 N N . SER A 1 167 ? -10.184 -14.300 -4.714 1.00 77.06 167 SER A N 1
ATOM 1295 C CA . SER A 1 167 ? -9.236 -13.867 -5.731 1.00 77.06 167 SER A CA 1
ATOM 1296 C C . SER A 1 167 ? -9.823 -14.175 -7.112 1.00 77.06 167 SER A C 1
ATOM 1298 O O . SER A 1 167 ? -10.530 -15.169 -7.272 1.00 77.06 167 SER A O 1
ATOM 1300 N N . LYS A 1 168 ? -9.550 -13.332 -8.116 1.00 79.81 168 LYS A N 1
ATOM 1301 C CA . LYS A 1 168 ? -9.677 -13.700 -9.547 1.00 79.81 168 LYS A CA 1
ATOM 1302 C C . LYS A 1 168 ? -8.322 -13.827 -10.233 1.00 79.81 168 LYS A C 1
ATOM 1304 O O . LYS A 1 168 ? -8.188 -14.543 -11.218 1.00 79.81 168 LYS A O 1
ATOM 1309 N N . TYR A 1 169 ? -7.323 -13.111 -9.734 1.00 82.50 169 TYR A N 1
ATOM 1310 C CA . TYR A 1 169 ? -5.945 -13.180 -10.195 1.00 82.50 169 TYR A CA 1
ATOM 1311 C C . TYR A 1 169 ? -5.010 -12.732 -9.072 1.00 82.50 169 TYR A C 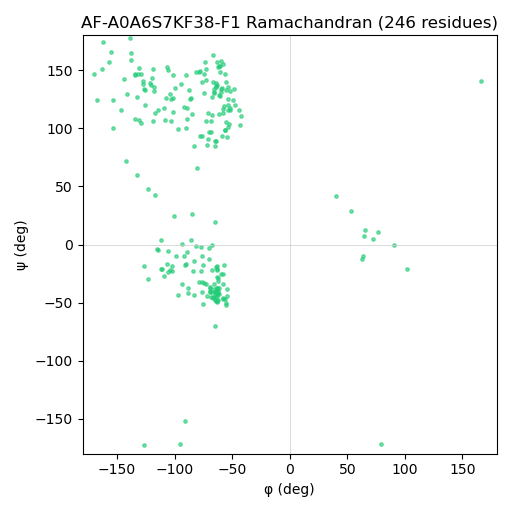1
ATOM 1313 O O . TYR A 1 169 ? -5.463 -12.143 -8.086 1.00 82.50 169 TYR A O 1
ATOM 1321 N N . THR A 1 170 ? -3.725 -13.010 -9.238 1.00 84.00 170 THR A N 1
ATOM 1322 C CA . THR A 1 170 ? -2.630 -12.433 -8.458 1.00 84.00 170 THR A CA 1
ATOM 1323 C C . THR A 1 170 ? -1.672 -11.733 -9.405 1.00 84.00 170 THR A C 1
ATOM 1325 O O . THR A 1 170 ? -1.387 -12.277 -10.472 1.00 84.00 170 THR A O 1
ATOM 1328 N N . ALA A 1 171 ? -1.166 -10.566 -9.020 1.00 86.25 171 ALA A N 1
ATOM 1329 C CA . ALA A 1 171 ? -0.131 -9.867 -9.773 1.00 86.25 171 ALA A CA 1
ATOM 1330 C C . ALA A 1 171 ? 1.013 -9.402 -8.870 1.00 86.25 171 ALA A C 1
ATOM 1332 O O . ALA A 1 171 ? 0.778 -9.044 -7.711 1.00 86.25 171 ALA A O 1
ATOM 1333 N N . LYS A 1 172 ? 2.227 -9.398 -9.426 1.00 86.56 172 LYS A N 1
ATOM 1334 C CA . LYS A 1 172 ? 3.474 -9.052 -8.745 1.00 86.56 172 LYS A CA 1
ATOM 1335 C C . LYS A 1 172 ? 4.430 -8.316 -9.683 1.00 86.56 172 LYS A C 1
ATOM 1337 O O . LYS A 1 172 ? 4.534 -8.663 -10.851 1.00 86.56 172 LYS A O 1
ATOM 1342 N N . ILE A 1 173 ? 5.160 -7.330 -9.178 1.00 86.44 173 ILE A N 1
ATOM 1343 C CA . ILE A 1 173 ? 6.257 -6.671 -9.894 1.00 86.44 173 ILE A CA 1
ATOM 1344 C C . ILE A 1 173 ? 7.483 -7.596 -9.934 1.00 86.44 173 ILE A C 1
ATOM 1346 O O . ILE A 1 173 ? 7.913 -8.130 -8.910 1.00 86.44 173 ILE A O 1
ATOM 1350 N N . LEU A 1 174 ? 8.066 -7.778 -11.121 1.00 87.81 174 LEU A N 1
ATOM 1351 C CA . LEU A 1 174 ? 9.275 -8.579 -11.301 1.00 87.81 174 LEU A CA 1
ATOM 1352 C C . LEU A 1 174 ? 10.468 -7.925 -10.592 1.00 87.81 174 LEU A C 1
ATOM 1354 O O . LEU A 1 174 ? 10.774 -6.757 -10.811 1.00 87.81 174 LEU A O 1
ATOM 1358 N N . ALA A 1 175 ? 11.197 -8.704 -9.792 1.00 82.81 175 ALA A N 1
ATOM 1359 C CA . ALA A 1 175 ? 12.283 -8.185 -8.956 1.00 82.81 175 ALA A CA 1
ATOM 1360 C C . ALA A 1 175 ? 13.488 -7.640 -9.751 1.00 82.81 175 ALA A C 1
ATOM 1362 O O . ALA A 1 175 ? 14.142 -6.697 -9.313 1.00 82.81 175 ALA A O 1
ATOM 1363 N N . TYR A 1 176 ? 13.803 -8.237 -10.907 1.00 83.19 176 TYR A N 1
ATOM 1364 C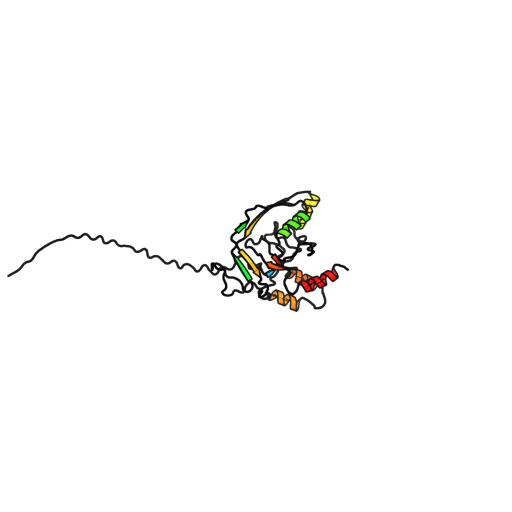 CA . TYR A 1 176 ? 14.997 -7.892 -11.697 1.00 83.19 176 TYR A CA 1
ATOM 1365 C C . TYR A 1 176 ? 14.699 -7.041 -12.932 1.00 83.19 176 TYR A C 1
ATOM 1367 O O . TYR A 1 176 ? 15.584 -6.355 -13.439 1.00 83.19 176 TYR A O 1
ATOM 1375 N N . THR A 1 177 ? 13.460 -7.077 -13.409 1.00 89.44 177 THR A N 1
ATOM 1376 C CA . THR A 1 177 ? 12.988 -6.309 -14.566 1.00 89.44 177 THR A CA 1
ATOM 1377 C C . THR A 1 177 ? 11.661 -5.633 -14.222 1.00 89.44 177 THR A C 1
ATOM 1379 O O . THR A 1 177 ? 10.650 -5.951 -14.847 1.00 89.44 177 THR A O 1
ATOM 1382 N N . PRO A 1 178 ? 11.623 -4.764 -13.194 1.00 90.56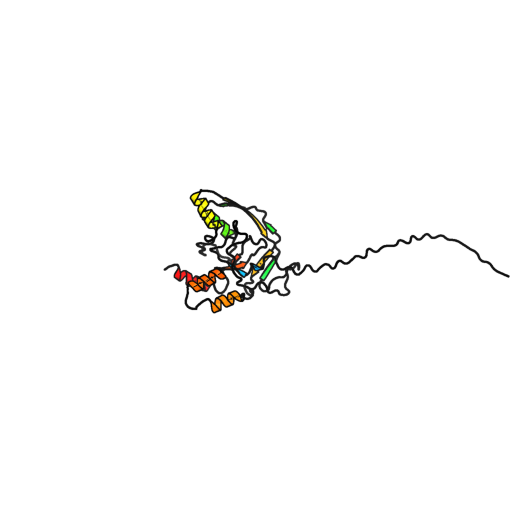 178 PRO A N 1
ATOM 1383 C CA . PRO A 1 178 ? 10.395 -4.082 -12.806 1.00 90.56 178 PRO A CA 1
ATOM 1384 C C . PRO A 1 178 ? 9.947 -3.096 -13.897 1.00 90.56 178 PRO A C 1
ATOM 1386 O O . PRO A 1 178 ? 10.762 -2.699 -14.740 1.00 90.56 178 PRO A O 1
ATOM 1389 N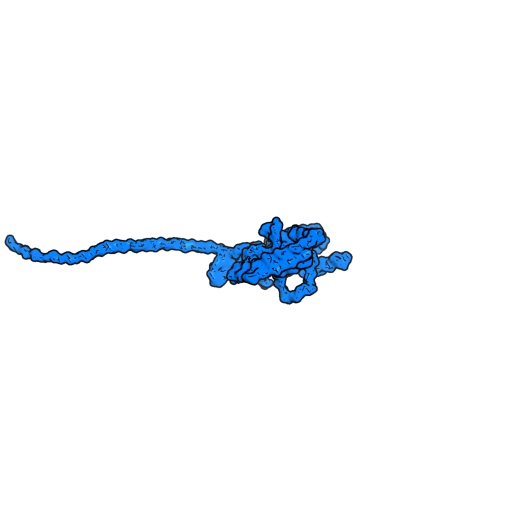 N . PRO A 1 179 ? 8.684 -2.639 -13.866 1.00 91.69 179 PRO A N 1
ATOM 1390 C CA . PRO A 1 179 ? 8.241 -1.556 -14.729 1.00 91.69 179 PRO A CA 1
ATOM 1391 C C . PRO A 1 179 ? 9.058 -0.278 -14.470 1.00 91.69 179 PRO A C 1
ATOM 1393 O O . PRO A 1 179 ? 9.632 -0.106 -13.386 1.00 91.69 179 PRO A O 1
ATOM 1396 N N . PRO A 1 180 ? 9.117 0.657 -15.430 1.00 93.19 180 PRO A N 1
ATOM 1397 C CA . PRO A 1 180 ? 9.778 1.937 -15.214 1.00 93.19 180 PRO A CA 1
ATOM 1398 C C . PRO A 1 180 ? 9.078 2.747 -14.113 1.00 93.19 180 PRO A C 1
ATOM 1400 O O . PRO A 1 180 ? 7.887 2.576 -13.834 1.00 93.19 180 PRO A O 1
ATOM 1403 N N . LEU A 1 181 ? 9.812 3.675 -13.491 1.00 92.50 181 LEU A N 1
ATOM 1404 C CA . LEU A 1 181 ? 9.207 4.634 -12.568 1.00 92.50 181 LEU A CA 1
ATOM 1405 C C . LEU A 1 181 ? 8.229 5.542 -13.317 1.00 92.50 181 LEU A C 1
ATOM 1407 O O . LEU A 1 181 ? 8.526 6.041 -14.403 1.00 92.50 181 LEU A O 1
ATOM 1411 N N . HIS A 1 182 ? 7.089 5.818 -12.694 1.00 94.38 182 HIS A N 1
ATOM 1412 C CA . HIS A 1 182 ? 6.109 6.748 -13.228 1.00 94.38 182 HIS A CA 1
ATOM 1413 C C . HIS A 1 182 ? 6.708 8.163 -13.294 1.00 94.38 182 HIS A C 1
ATOM 1415 O O . HIS A 1 182 ? 7.329 8.639 -12.337 1.00 94.38 182 HIS A O 1
ATOM 1421 N N . ALA A 1 183 ? 6.476 8.881 -14.398 1.00 95.19 183 ALA A N 1
ATOM 1422 C CA . ALA A 1 183 ? 7.089 10.189 -14.653 1.00 95.19 183 ALA A CA 1
ATOM 1423 C C . ALA A 1 183 ? 6.854 11.204 -13.516 1.00 95.19 183 ALA A C 1
ATOM 1425 O O . ALA A 1 183 ? 7.761 11.947 -13.140 1.00 95.19 183 ALA A O 1
ATOM 1426 N N . ASN A 1 184 ? 5.656 11.195 -12.917 1.00 95.00 184 ASN A N 1
ATOM 1427 C CA . ASN A 1 184 ? 5.335 12.052 -11.770 1.00 95.00 184 ASN A CA 1
ATOM 1428 C C . ASN A 1 184 ? 6.189 11.728 -10.529 1.00 95.00 184 ASN A C 1
ATOM 1430 O O . ASN A 1 184 ? 6.633 12.640 -9.837 1.00 95.00 184 ASN A O 1
ATOM 1434 N N . PHE A 1 185 ? 6.445 10.445 -10.252 1.00 93.94 185 PHE A N 1
ATOM 1435 C CA . PHE A 1 185 ? 7.282 10.031 -9.124 1.00 93.94 185 PHE A CA 1
ATOM 1436 C C . PHE A 1 185 ? 8.734 10.458 -9.336 1.00 93.94 185 PHE A C 1
ATOM 1438 O O . PHE A 1 185 ? 9.331 11.086 -8.460 1.00 93.94 185 PHE A O 1
ATOM 1445 N N . TYR A 1 186 ? 9.264 10.217 -10.539 1.00 90.38 186 TYR A N 1
ATOM 1446 C CA . TYR A 1 186 ? 10.605 10.654 -10.922 1.00 90.38 186 TYR A CA 1
ATOM 1447 C C . TYR A 1 186 ? 10.775 12.177 -10.798 1.00 90.38 186 TYR A C 1
ATOM 1449 O O . TYR A 1 186 ? 11.731 12.649 -10.181 1.00 90.38 186 TYR A O 1
ATOM 1457 N N . ALA A 1 187 ? 9.818 12.960 -11.307 1.00 92.81 187 ALA A N 1
ATOM 1458 C CA . ALA A 1 187 ? 9.823 14.415 -11.168 1.00 92.81 187 ALA A CA 1
ATOM 1459 C C . ALA A 1 187 ? 9.738 14.856 -9.695 1.00 92.81 187 ALA A C 1
ATOM 1461 O O . ALA A 1 187 ? 10.471 15.749 -9.267 1.00 92.81 187 ALA A O 1
ATOM 1462 N N . GLY A 1 188 ? 8.892 14.203 -8.893 1.00 89.81 188 GLY A N 1
ATOM 1463 C CA . GLY A 1 188 ? 8.811 14.431 -7.452 1.00 89.81 188 GLY A CA 1
ATOM 1464 C C . GLY A 1 188 ? 10.164 14.237 -6.765 1.00 89.81 188 GLY A C 1
ATOM 1465 O O . GLY A 1 188 ? 10.603 15.111 -6.020 1.00 89.81 188 GLY A O 1
ATOM 1466 N N . MET A 1 189 ? 10.862 13.143 -7.072 1.00 86.88 189 MET A N 1
ATOM 1467 C CA . MET A 1 189 ? 12.186 12.862 -6.517 1.00 86.88 189 MET A CA 1
ATOM 1468 C C . MET A 1 189 ? 13.229 13.900 -6.937 1.00 86.88 189 MET A C 1
ATOM 1470 O O . MET A 1 189 ? 13.960 14.404 -6.091 1.00 86.88 189 MET A O 1
ATOM 1474 N N . MET A 1 190 ? 13.304 14.221 -8.231 1.00 85.50 190 MET A N 1
ATOM 1475 C CA . MET A 1 190 ? 14.350 15.095 -8.778 1.00 85.50 190 MET A CA 1
ATOM 1476 C C . MET A 1 190 ? 14.173 16.565 -8.405 1.00 85.50 190 MET A C 1
ATOM 1478 O O . MET A 1 190 ? 15.164 17.268 -8.218 1.00 85.50 190 MET A O 1
ATOM 1482 N N . TYR A 1 191 ? 12.930 17.036 -8.297 1.00 88.62 191 TYR A N 1
ATOM 1483 C CA . TYR A 1 191 ? 12.652 18.465 -8.146 1.00 88.62 191 TYR A CA 1
ATOM 1484 C C . TYR A 1 191 ? 12.102 18.854 -6.774 1.00 88.62 191 TYR A C 1
ATOM 1486 O O . TYR A 1 191 ? 12.192 20.024 -6.403 1.00 88.62 191 TYR A O 1
ATOM 1494 N N . SER A 1 192 ? 11.533 17.914 -6.009 1.00 86.62 192 SER A N 1
ATOM 1495 C CA . SER A 1 192 ? 10.913 18.239 -4.714 1.00 86.62 192 SER A CA 1
ATOM 1496 C C . SER A 1 192 ? 11.783 17.882 -3.514 1.00 86.62 192 SER A C 1
ATOM 1498 O O . SER A 1 192 ? 11.599 18.492 -2.463 1.00 86.62 192 SER A O 1
ATOM 1500 N N . LEU A 1 193 ? 12.731 16.947 -3.640 1.00 86.75 193 LEU A N 1
ATOM 1501 C CA . LEU A 1 193 ? 13.544 16.480 -2.514 1.00 86.75 193 LEU A CA 1
ATOM 1502 C C . LEU A 1 193 ? 14.950 17.111 -2.521 1.00 86.75 193 LEU A C 1
ATOM 1504 O O . LEU A 1 193 ? 15.743 16.836 -3.421 1.00 86.75 193 LEU A O 1
ATOM 1508 N N . PRO A 1 194 ? 15.294 17.955 -1.531 1.00 86.12 194 PRO A N 1
ATOM 1509 C CA . PRO A 1 194 ? 16.648 18.480 -1.384 1.00 86.12 194 PRO A CA 1
ATOM 1510 C C . PRO A 1 194 ? 17.626 17.421 -0.857 1.00 86.12 194 PRO A C 1
ATOM 1512 O O . PRO A 1 194 ? 17.237 16.471 -0.174 1.00 86.12 194 PRO A O 1
ATOM 1515 N N . VAL A 1 195 ? 18.920 17.633 -1.133 1.00 84.81 195 VAL A N 1
ATOM 1516 C CA . VAL A 1 195 ? 20.021 16.791 -0.620 1.00 84.81 195 VAL A CA 1
ATOM 1517 C C . VAL A 1 195 ? 20.080 16.832 0.909 1.00 84.81 195 VAL A C 1
ATOM 1519 O O . VAL A 1 195 ? 20.250 15.800 1.553 1.00 84.81 195 VAL A O 1
ATOM 1522 N N . THR A 1 196 ? 19.919 18.020 1.491 1.00 85.88 196 THR A N 1
ATOM 1523 C CA . THR A 1 196 ? 19.785 18.197 2.941 1.00 85.88 196 THR A CA 1
ATOM 1524 C C . THR A 1 196 ? 18.323 18.050 3.323 1.00 85.88 196 THR A C 1
ATOM 1526 O O . THR A 1 196 ? 17.476 18.662 2.681 1.00 85.88 196 THR A O 1
ATOM 1529 N N . TYR A 1 197 ? 18.035 17.274 4.368 1.00 84.62 197 TYR A N 1
ATOM 1530 C CA . TYR A 1 197 ? 16.672 17.037 4.838 1.00 84.62 197 TYR A CA 1
ATOM 1531 C C . TYR A 1 197 ? 15.899 18.344 5.076 1.00 84.62 197 TYR A C 1
ATOM 1533 O O . TYR A 1 197 ? 16.386 19.264 5.732 1.00 84.62 197 TYR A O 1
ATOM 1541 N N . ASP A 1 198 ? 14.682 18.385 4.542 1.00 88.31 198 ASP A N 1
ATOM 1542 C CA . ASP A 1 198 ? 13.707 19.458 4.714 1.00 88.31 198 ASP A CA 1
ATOM 1543 C C . ASP A 1 198 ? 12.368 18.789 5.003 1.00 88.31 198 ASP A C 1
ATOM 1545 O O . ASP A 1 198 ? 11.770 18.161 4.124 1.00 88.31 198 ASP A O 1
ATOM 1549 N N . GLU A 1 199 ? 11.917 18.896 6.248 1.00 88.19 199 GLU A N 1
ATOM 1550 C CA . GLU A 1 199 ? 10.715 18.218 6.722 1.00 88.19 199 GLU A CA 1
ATOM 1551 C C . GLU A 1 199 ? 9.492 18.539 5.862 1.00 88.19 199 GLU A C 1
ATOM 1553 O O . GLU A 1 199 ? 8.764 17.637 5.460 1.00 88.19 199 GLU A O 1
ATOM 1558 N N . THR A 1 200 ? 9.287 19.807 5.500 1.00 91.94 200 THR A N 1
ATOM 1559 C CA . THR A 1 200 ? 8.101 20.219 4.738 1.00 91.94 200 THR A CA 1
ATOM 1560 C C . THR A 1 200 ? 8.098 19.589 3.348 1.00 91.94 200 THR A C 1
ATOM 1562 O O . THR A 1 200 ? 7.068 19.094 2.878 1.00 91.94 200 THR A O 1
ATOM 1565 N N . LYS A 1 201 ? 9.255 19.565 2.680 1.00 89.75 201 LYS A N 1
ATOM 1566 C CA . LYS A 1 201 ? 9.386 18.960 1.349 1.00 89.75 201 LYS A CA 1
ATOM 1567 C C . LYS A 1 201 ? 9.243 17.443 1.387 1.00 89.75 201 LYS A C 1
ATOM 1569 O O . LYS A 1 201 ? 8.558 16.882 0.531 1.00 89.75 201 LYS A O 1
ATOM 1574 N N . TYR A 1 202 ? 9.823 16.791 2.392 1.00 88.12 202 TYR A N 1
ATOM 1575 C CA . TYR A 1 202 ? 9.697 15.347 2.577 1.00 88.12 202 TYR A CA 1
ATOM 1576 C C . TYR A 1 202 ? 8.256 14.957 2.919 1.00 88.12 202 TYR A C 1
ATOM 1578 O O . TYR A 1 202 ? 7.707 14.063 2.282 1.00 88.12 202 TYR A O 1
ATOM 1586 N N . MET A 1 203 ? 7.585 15.672 3.824 1.00 88.94 203 MET A N 1
ATOM 1587 C CA . MET A 1 203 ? 6.180 15.413 4.157 1.00 88.94 203 MET A CA 1
ATOM 1588 C C . MET A 1 203 ? 5.251 15.646 2.958 1.00 88.94 203 MET A C 1
ATOM 1590 O O . MET A 1 203 ? 4.320 14.871 2.727 1.00 88.94 203 MET A O 1
ATOM 1594 N N . LYS A 1 204 ? 5.519 16.656 2.118 1.00 92.88 204 LYS A N 1
ATOM 1595 C CA . LYS A 1 204 ? 4.782 16.844 0.857 1.00 92.88 204 LYS A CA 1
ATOM 1596 C C . LYS A 1 204 ? 4.986 15.671 -0.109 1.00 92.88 204 LYS A C 1
ATOM 1598 O O . LYS A 1 204 ? 4.029 15.208 -0.728 1.00 92.88 204 LYS A O 1
ATOM 1603 N N . PHE A 1 205 ? 6.210 15.169 -0.226 1.00 92.38 205 PHE A N 1
ATOM 1604 C CA . PHE A 1 205 ? 6.499 13.997 -1.048 1.00 92.38 205 PHE A CA 1
ATOM 1605 C C . PHE A 1 205 ? 5.780 12.743 -0.521 1.00 92.38 205 PHE A C 1
ATOM 1607 O O . PHE A 1 205 ? 5.042 12.102 -1.270 1.00 92.38 205 PHE A O 1
ATOM 1614 N N . LEU A 1 206 ? 5.896 12.455 0.779 1.00 90.19 206 LEU A N 1
ATOM 1615 C CA . LEU A 1 206 ? 5.249 11.312 1.437 1.00 90.19 206 LEU A CA 1
ATOM 1616 C C . LEU A 1 206 ? 3.718 11.393 1.384 1.00 90.19 206 LEU A C 1
ATOM 1618 O O . LEU A 1 206 ? 3.047 10.394 1.159 1.00 90.19 206 LEU A O 1
ATOM 1622 N N . SER A 1 207 ? 3.128 12.580 1.513 1.00 91.31 207 SER A N 1
ATOM 1623 C CA . SER A 1 207 ? 1.675 12.744 1.341 1.00 91.31 207 SER A CA 1
ATOM 1624 C C . SER A 1 207 ? 1.199 12.517 -0.099 1.00 91.31 207 SER A C 1
ATOM 1626 O O . SER A 1 207 ? 0.033 12.181 -0.297 1.00 91.31 207 SER A O 1
ATOM 1628 N N . THR A 1 208 ? 2.082 12.653 -1.095 1.00 95.44 208 THR A N 1
ATOM 1629 C CA . THR A 1 208 ? 1.759 12.447 -2.517 1.00 95.44 208 THR A CA 1
ATOM 1630 C C . THR A 1 208 ? 1.938 10.991 -2.950 1.00 95.44 208 THR A C 1
ATOM 1632 O O . THR A 1 208 ? 1.101 10.464 -3.691 1.00 95.44 208 THR A O 1
ATOM 1635 N N . PHE A 1 209 ? 3.018 10.348 -2.498 1.00 92.69 209 PHE A N 1
ATOM 1636 C CA . PHE A 1 209 ? 3.442 9.012 -2.941 1.00 92.69 209 PHE A CA 1
ATOM 1637 C C . PHE A 1 209 ? 3.379 7.943 -1.849 1.00 92.69 209 PHE A C 1
ATOM 1639 O O . PHE A 1 209 ? 3.573 6.772 -2.134 1.00 92.69 209 PHE A O 1
ATOM 1646 N N . GLY A 1 210 ? 3.047 8.307 -0.618 1.00 89.31 210 GLY A N 1
ATOM 1647 C CA . GLY A 1 210 ? 2.982 7.376 0.500 1.00 89.31 210 GLY A CA 1
ATOM 1648 C C . GLY A 1 210 ? 4.349 7.050 1.083 1.00 89.31 210 GLY A C 1
ATOM 1649 O O . GLY A 1 210 ? 5.362 7.674 0.767 1.00 89.31 210 GLY A O 1
ATOM 1650 N N . THR A 1 211 ? 4.340 6.076 1.981 1.00 84.06 211 THR A N 1
ATOM 1651 C CA . THR A 1 211 ? 5.524 5.559 2.670 1.00 84.06 211 THR A CA 1
ATOM 1652 C C . THR A 1 211 ? 5.992 4.234 2.083 1.00 84.06 211 THR A C 1
ATOM 1654 O O . THR A 1 211 ? 7.131 3.854 2.292 1.00 84.06 211 THR A O 1
ATOM 1657 N N . HIS A 1 212 ? 5.144 3.536 1.336 1.00 83.88 212 HIS A N 1
ATOM 1658 C CA . HIS A 1 212 ? 5.445 2.230 0.765 1.00 83.88 212 HIS A CA 1
ATOM 1659 C C . HIS A 1 212 ? 4.916 2.112 -0.665 1.00 83.88 212 HIS A C 1
ATOM 1661 O O . HIS A 1 212 ? 4.267 3.028 -1.167 1.00 83.88 212 HIS A O 1
ATOM 1667 N N . VAL A 1 213 ? 5.163 0.973 -1.312 1.00 85.44 213 VAL A N 1
ATOM 1668 C CA . VAL A 1 213 ? 4.674 0.663 -2.658 1.00 85.44 213 VAL A CA 1
ATOM 1669 C C . VAL A 1 213 ? 3.996 -0.703 -2.686 1.00 85.44 213 VAL A C 1
ATOM 1671 O O . VAL A 1 213 ? 4.363 -1.619 -1.954 1.00 85.44 213 VAL A O 1
ATOM 1674 N N . VAL A 1 214 ? 2.976 -0.828 -3.527 1.00 84.69 214 VAL A N 1
ATOM 1675 C CA . VAL A 1 214 ? 2.275 -2.087 -3.773 1.00 84.69 214 VAL A CA 1
ATOM 1676 C C . VAL A 1 214 ? 3.023 -2.885 -4.831 1.00 84.69 214 VAL A C 1
ATOM 1678 O O . VAL A 1 214 ? 3.040 -2.486 -5.993 1.00 84.69 214 VAL A O 1
ATOM 1681 N N . GLU A 1 215 ? 3.618 -4.014 -4.461 1.00 79.38 215 GLU A N 1
ATOM 1682 C CA . GLU A 1 215 ? 4.492 -4.775 -5.371 1.00 79.38 215 GLU A CA 1
ATOM 1683 C C . GLU A 1 215 ? 4.116 -6.243 -5.534 1.00 79.38 215 GLU A C 1
ATOM 1685 O O . GLU A 1 215 ? 4.545 -6.859 -6.502 1.00 79.38 215 GLU A O 1
ATOM 1690 N N . ASP A 1 216 ? 3.328 -6.823 -4.634 1.00 70.50 216 ASP A N 1
ATOM 1691 C CA . ASP A 1 216 ? 2.979 -8.247 -4.691 1.00 70.50 216 ASP A CA 1
ATOM 1692 C C . ASP A 1 216 ? 1.481 -8.466 -4.366 1.00 70.50 216 ASP A C 1
ATOM 1694 O O . ASP A 1 216 ? 0.770 -7.573 -3.889 1.00 70.50 216 ASP A O 1
ATOM 1698 N N . ARG A 1 217 ? 0.990 -9.664 -4.689 1.00 60.69 217 ARG A N 1
ATOM 1699 C CA . ARG A 1 217 ? -0.324 -10.243 -4.374 1.00 60.69 217 ARG A CA 1
ATOM 1700 C C . ARG A 1 217 ? -1.516 -9.294 -4.466 1.00 60.69 217 ARG A C 1
ATOM 1702 O O . ARG A 1 217 ? -2.454 -9.405 -3.677 1.00 60.69 217 ARG A O 1
ATOM 1709 N N . LEU A 1 218 ? -1.554 -8.445 -5.492 1.00 58.22 218 LEU A N 1
ATOM 1710 C CA . LEU A 1 218 ? -2.784 -7.727 -5.791 1.00 58.22 218 LEU A CA 1
ATOM 1711 C C . LEU A 1 218 ? -3.842 -8.719 -6.275 1.00 58.22 218 LEU A C 1
ATOM 1713 O O . LEU A 1 218 ? -3.594 -9.478 -7.211 1.00 58.22 218 LEU A O 1
ATOM 1717 N N . THR A 1 219 ? -5.018 -8.701 -5.650 1.00 59.41 219 THR A N 1
ATOM 1718 C CA . THR A 1 219 ? -6.149 -9.540 -6.057 1.00 59.41 219 THR A CA 1
ATOM 1719 C C . THR A 1 219 ? -7.338 -8.680 -6.470 1.00 59.41 219 THR A C 1
ATOM 1721 O O . THR A 1 219 ? -7.532 -7.555 -6.011 1.00 59.41 219 THR A O 1
ATOM 1724 N N . SER A 1 220 ? -8.147 -9.216 -7.377 1.00 48.59 220 SER A N 1
ATOM 1725 C CA . SER A 1 220 ? -9.188 -8.489 -8.109 1.00 48.59 220 SER A CA 1
ATOM 1726 C C . SER A 1 220 ? -10.265 -7.771 -7.294 1.00 48.59 220 SER A C 1
ATOM 1728 O O . SER A 1 220 ? -10.993 -6.967 -7.874 1.00 48.59 220 SER A O 1
ATOM 1730 N N . SER A 1 221 ? -10.458 -8.087 -6.010 1.00 46.06 221 SER A N 1
ATOM 1731 C CA . SER A 1 221 ? -11.569 -7.506 -5.249 1.00 46.06 221 SER A CA 1
ATOM 1732 C C . SER A 1 221 ? -11.327 -6.057 -4.825 1.00 46.06 221 SER A C 1
ATOM 1734 O O . SER A 1 221 ? -12.261 -5.435 -4.335 1.00 46.06 221 SER A O 1
ATOM 1736 N N . GLY A 1 222 ? -10.117 -5.502 -4.980 1.00 46.09 222 GLY A N 1
ATOM 1737 C CA . GLY A 1 222 ? -9.795 -4.126 -4.556 1.00 46.09 222 GLY A CA 1
ATOM 1738 C C . GLY A 1 222 ? -9.892 -3.874 -3.037 1.00 46.09 222 GLY A C 1
ATOM 1739 O O . GLY A 1 222 ? -9.438 -2.844 -2.559 1.00 46.09 222 GLY A O 1
ATOM 1740 N N . SER A 1 223 ? -10.442 -4.833 -2.291 1.00 34.59 223 SER A N 1
ATOM 1741 C CA . SER A 1 223 ? -10.607 -4.918 -0.835 1.00 34.59 223 SER A CA 1
ATOM 1742 C C . SER A 1 223 ? -9.742 -6.018 -0.210 1.00 34.59 223 SER A C 1
ATOM 1744 O O . SER A 1 223 ? -9.851 -6.337 0.972 1.00 34.59 223 SER A O 1
ATOM 1746 N N . VAL A 1 224 ? -8.918 -6.666 -1.032 1.00 39.56 224 VAL A N 1
ATOM 1747 C CA . VAL A 1 224 ? -8.015 -7.740 -0.636 1.00 39.56 224 VAL A CA 1
ATOM 1748 C C . VAL A 1 224 ? -6.604 -7.262 -0.976 1.00 39.56 224 VAL A C 1
ATOM 1750 O O . VAL A 1 224 ? -6.375 -6.595 -1.986 1.00 39.56 224 VAL A O 1
ATOM 1753 N N . PRO A 1 225 ? -5.681 -7.501 -0.056 1.00 44.00 225 PRO A N 1
ATOM 1754 C CA . PRO A 1 225 ? -4.707 -6.525 0.379 1.00 44.00 225 PRO A CA 1
ATOM 1755 C C . PRO A 1 225 ? -3.596 -6.343 -0.646 1.00 44.00 225 PRO A C 1
ATOM 1757 O O . PRO A 1 225 ? -3.117 -7.341 -1.187 1.00 44.00 225 PRO A O 1
ATOM 1760 N N . PRO A 1 226 ? -3.129 -5.106 -0.878 1.00 40.22 226 PRO A N 1
ATOM 1761 C CA . PRO A 1 226 ? -1.852 -4.926 -1.539 1.00 40.22 226 PRO A CA 1
ATOM 1762 C C . PRO A 1 226 ? -0.770 -5.601 -0.688 1.00 40.22 226 PRO A C 1
ATOM 1764 O O . PRO A 1 226 ? -0.716 -5.382 0.526 1.00 40.22 226 PRO A O 1
ATOM 1767 N N . ALA A 1 227 ? 0.098 -6.416 -1.290 1.00 40.56 227 ALA A N 1
ATOM 1768 C CA . ALA A 1 227 ? 1.368 -6.676 -0.641 1.00 40.56 227 ALA A CA 1
ATOM 1769 C C . ALA A 1 227 ? 2.182 -5.400 -0.729 1.00 40.56 227 ALA A C 1
ATOM 1771 O O . ALA A 1 227 ? 2.538 -4.924 -1.813 1.00 40.56 227 ALA A O 1
ATOM 1772 N N . ILE A 1 228 ? 2.400 -4.819 0.435 1.00 42.06 228 ILE A N 1
ATOM 1773 C CA . ILE A 1 228 ? 3.158 -3.601 0.568 1.00 42.06 228 ILE A CA 1
ATOM 1774 C C . ILE A 1 228 ? 4.609 -4.029 0.753 1.00 42.06 228 ILE A C 1
ATOM 1776 O O . ILE A 1 228 ? 4.939 -4.720 1.709 1.00 42.06 228 ILE A O 1
ATOM 1780 N N . ASN A 1 229 ? 5.471 -3.658 -0.180 1.00 40.50 229 ASN A N 1
ATOM 1781 C CA . ASN A 1 229 ? 6.906 -3.811 -0.009 1.00 40.50 229 ASN A CA 1
ATOM 1782 C C . ASN A 1 229 ? 7.525 -2.446 0.241 1.00 40.50 229 ASN A C 1
ATOM 1784 O O . ASN A 1 229 ? 7.038 -1.399 -0.208 1.00 40.50 229 ASN A O 1
ATOM 1788 N N . GLU A 1 230 ? 8.652 -2.466 0.941 1.00 37.47 230 GLU A N 1
ATOM 1789 C CA . GLU A 1 230 ? 9.598 -1.374 0.839 1.00 37.47 230 GLU A CA 1
ATOM 1790 C C . GLU A 1 230 ? 10.203 -1.405 -0.559 1.00 37.47 230 GLU A C 1
ATOM 1792 O O . GLU A 1 230 ? 11.004 -2.282 -0.877 1.00 37.47 230 GLU A O 1
ATOM 1797 N N . GLY A 1 231 ? 9.792 -0.463 -1.406 1.00 30.31 231 GLY A N 1
ATOM 1798 C CA . GLY A 1 231 ? 10.244 -0.433 -2.789 1.00 30.31 231 GLY A CA 1
ATOM 1799 C C . GLY A 1 231 ? 11.770 -0.445 -2.885 1.00 30.31 231 GLY A C 1
ATOM 1800 O O . GLY A 1 231 ? 12.445 0.282 -2.132 1.00 30.31 231 GLY A O 1
ATOM 1801 N N . PRO A 1 232 ? 12.344 -1.254 -3.793 1.00 34.16 232 PRO A N 1
ATOM 1802 C CA . PRO A 1 232 ? 13.775 -1.390 -3.902 1.00 34.16 232 PRO A CA 1
ATOM 1803 C C . PRO A 1 232 ? 14.338 -0.042 -4.359 1.00 34.16 232 PRO A C 1
ATOM 1805 O O . PRO A 1 232 ? 13.860 0.580 -5.303 1.00 34.16 232 PRO A O 1
ATOM 1808 N N . VAL A 1 233 ? 15.402 0.390 -3.683 1.00 35.41 233 VAL A N 1
ATOM 1809 C CA . VAL A 1 233 ? 16.305 1.510 -4.017 1.00 35.41 233 VAL A CA 1
ATOM 1810 C C . VAL A 1 233 ? 16.113 2.834 -3.245 1.00 35.41 233 VAL A C 1
ATOM 1812 O O . VAL A 1 233 ? 17.113 3.539 -3.097 1.00 35.41 233 VAL A O 1
ATOM 1815 N N . PHE A 1 234 ? 14.966 3.161 -2.623 1.00 36.25 234 PHE A N 1
ATOM 1816 C CA . PHE A 1 234 ? 14.840 4.463 -1.908 1.00 36.25 234 PHE A CA 1
ATOM 1817 C C . PHE A 1 234 ? 14.452 4.423 -0.416 1.00 36.25 234 PHE A C 1
ATOM 1819 O O . PHE A 1 234 ? 14.942 5.264 0.345 1.00 36.25 234 PHE A O 1
ATOM 1826 N N . MET A 1 235 ? 13.689 3.431 0.062 1.00 39.97 235 MET A N 1
ATOM 1827 C CA . MET A 1 235 ? 13.264 3.392 1.477 1.00 39.97 235 MET A CA 1
ATOM 1828 C C . MET A 1 235 ? 14.371 2.948 2.441 1.00 39.97 235 MET A C 1
ATOM 1830 O O . MET A 1 235 ? 14.517 3.534 3.506 1.00 39.97 235 MET A O 1
ATOM 1834 N N . LEU A 1 236 ? 15.282 2.065 2.023 1.00 34.44 236 LEU A N 1
ATOM 1835 C CA . LEU A 1 236 ? 16.453 1.676 2.828 1.00 34.44 236 LEU A CA 1
ATOM 1836 C C . LEU A 1 236 ? 17.436 2.832 3.110 1.00 34.44 236 LEU A C 1
ATOM 1838 O O . LEU A 1 236 ? 18.207 2.766 4.070 1.00 34.44 236 LEU A O 1
ATOM 1842 N N . LYS A 1 237 ? 17.413 3.906 2.304 1.00 33.12 237 LYS A N 1
ATOM 1843 C CA . LYS A 1 237 ? 18.166 5.142 2.584 1.00 33.12 237 LYS A CA 1
ATOM 1844 C C . LYS A 1 237 ? 17.368 6.125 3.438 1.00 33.12 237 LYS A C 1
ATOM 1846 O O . LYS A 1 237 ? 17.965 6.744 4.315 1.00 33.12 237 LYS A O 1
ATOM 1851 N N . LEU A 1 238 ? 16.053 6.234 3.228 1.00 40.06 238 LEU A N 1
ATOM 1852 C CA . LEU A 1 238 ? 15.179 7.094 4.030 1.00 40.06 238 LEU A CA 1
ATOM 1853 C C . LEU A 1 238 ? 15.034 6.565 5.464 1.00 40.06 238 LEU A C 1
ATOM 1855 O O . LEU A 1 238 ? 15.216 7.324 6.405 1.00 40.06 238 LEU A O 1
ATOM 1859 N N . ILE A 1 239 ? 14.807 5.263 5.652 1.00 41.53 239 ILE A N 1
ATOM 1860 C CA . ILE A 1 239 ? 14.634 4.621 6.963 1.00 41.53 239 ILE A CA 1
ATOM 1861 C C . ILE A 1 239 ? 15.937 4.625 7.758 1.00 41.53 239 ILE A C 1
ATOM 1863 O O . ILE A 1 239 ? 15.903 4.965 8.936 1.00 41.53 239 ILE A O 1
ATOM 1867 N N . LYS A 1 240 ? 17.105 4.374 7.140 1.00 34.53 240 LYS A N 1
ATOM 1868 C CA . LYS A 1 240 ? 18.409 4.535 7.825 1.00 34.53 240 LYS A CA 1
ATOM 1869 C C . LYS A 1 240 ? 18.701 5.978 8.260 1.00 34.53 240 LYS A C 1
ATOM 1871 O O . LYS A 1 240 ? 19.529 6.179 9.147 1.00 34.53 240 LYS A O 1
ATOM 1876 N N . TYR A 1 241 ? 18.056 6.971 7.645 1.00 36.03 241 TYR A N 1
ATOM 1877 C CA . TYR A 1 241 ? 18.176 8.379 8.032 1.00 36.03 241 TYR A CA 1
ATOM 1878 C C . TYR A 1 241 ? 17.081 8.830 9.009 1.00 36.03 241 TYR A C 1
ATOM 1880 O O . TYR A 1 241 ? 17.368 9.616 9.905 1.00 36.03 241 TYR A O 1
ATOM 1888 N N . LEU A 1 242 ? 15.862 8.299 8.903 1.00 37.06 242 LEU A N 1
ATOM 1889 C CA . LEU A 1 242 ? 14.737 8.622 9.784 1.00 37.06 242 LEU A CA 1
ATOM 1890 C C . LEU A 1 242 ? 14.825 7.896 11.137 1.00 37.06 242 LEU A C 1
ATOM 1892 O O . LEU A 1 242 ? 14.514 8.501 12.158 1.00 37.06 242 LEU A O 1
ATOM 1896 N N . THR A 1 243 ? 15.380 6.678 11.197 1.00 33.97 243 THR A N 1
ATOM 1897 C CA . THR A 1 243 ? 15.715 6.013 12.482 1.00 33.97 243 THR A CA 1
ATOM 1898 C C . THR A 1 243 ? 16.780 6.762 13.287 1.00 33.97 243 THR A C 1
ATOM 1900 O O . THR A 1 243 ? 16.862 6.584 14.497 1.00 33.97 243 THR A O 1
ATOM 1903 N N . LYS A 1 244 ? 17.556 7.657 12.657 1.00 31.38 244 LYS A N 1
ATOM 1904 C CA . LYS A 1 244 ? 18.465 8.577 13.361 1.00 31.38 244 LYS A CA 1
ATOM 1905 C C . LYS A 1 244 ? 17.791 9.848 13.891 1.00 31.38 244 LYS A C 1
ATOM 1907 O O . LYS A 1 244 ? 18.416 10.542 14.683 1.00 31.38 244 LYS A O 1
ATOM 1912 N N . ILE A 1 245 ? 16.570 10.165 13.458 1.00 35.69 245 ILE A N 1
ATOM 1913 C CA . ILE A 1 245 ? 15.857 11.400 13.834 1.00 35.69 245 ILE A CA 1
ATOM 1914 C C . ILE A 1 245 ? 14.733 11.119 14.846 1.00 35.69 245 ILE A C 1
ATOM 1916 O O . ILE A 1 245 ? 14.388 12.005 15.613 1.00 35.69 245 ILE A O 1
ATOM 1920 N N . VAL A 1 246 ? 14.205 9.891 14.915 1.00 29.39 246 VAL A N 1
ATOM 1921 C CA . VAL A 1 246 ? 13.129 9.525 15.866 1.00 29.39 246 VAL A CA 1
ATOM 1922 C C . VAL A 1 246 ? 13.660 9.029 17.231 1.00 29.39 246 VAL A C 1
ATOM 1924 O O . VAL A 1 246 ? 12.889 8.879 18.171 1.00 29.39 246 VAL A O 1
ATOM 1927 N N . PHE A 1 247 ? 14.978 8.849 17.386 1.00 28.53 247 PHE A N 1
ATOM 1928 C CA . PHE A 1 247 ? 15.631 8.518 18.668 1.00 28.53 247 PHE A CA 1
ATOM 1929 C C . PHE A 1 247 ? 16.724 9.527 19.067 1.00 28.53 247 PHE A C 1
ATOM 1931 O O . PHE A 1 247 ? 17.831 9.141 19.452 1.00 28.53 247 PHE A O 1
ATOM 1938 N N . LEU A 1 248 ? 16.398 10.821 18.985 1.00 30.58 248 LEU A N 1
ATOM 1939 C CA . LEU A 1 248 ? 17.026 11.893 19.768 1.00 30.58 248 LEU A CA 1
ATOM 1940 C C . LEU A 1 248 ? 15.947 12.803 20.356 1.00 30.58 248 LEU A C 1
ATOM 1942 O O . LEU A 1 248 ? 15.043 13.197 19.589 1.00 30.58 248 LEU A O 1
#

Radius of gyration: 30.83 Å; Cα contacts (8 Å, |Δi|>4): 404; chains: 1; bounding box: 67×65×121 Å

Sequence (248 aa):
MPNINIQTIFTFSYLVAVISLPILSFLPIGSAGETAFPNIGYLGRGYDIFKGNPDATLVNADPGFRSAIYSVDEYGSERIPDLRSMIPNGVECFAAEVCDVNFQSRTIENTKTYYDFLLEKVSLSGEGSFSDIDFSGSFSGSEDYKRIEETTWKSKEIFTISSAKCSKYTAKILAYTPPPLHANFYAGMMYSLPVTYDETKYMKFLSTFGTHVVEDRLTSSGSVPPAINEGPVFMLKLIKYLTKIVFL